Protein AF-A0A929JR75-F1 (afdb_monomer_lite)

Secondary structure (DSSP, 8-state):
--PBPTTT--B-EEEEEEEE-GGGT-SSEEEEEEEEEE-TTS-EEEEE--HHHHHHHHHHHHHT-SSPPPHHHHHHHHHHTT--HHHHHHHTT--TTHHHHHHHTSSPPPHHHHHHHHHHHHHHHT--HHHHHHHHHHTTT-----TT-EEEEEEEEETTEEEEEEEEEP---TT-------------S----------------S-EEEESS---------------

pLDDT: mean 74.63, std 26.19, range [22.78, 98.19]

Structure (mmCIF, N/CA/C/O backbone):
data_AF-A0A929JR75-F1
#
_entry.id   AF-A0A929JR75-F1
#
loop_
_atom_site.group_PDB
_atom_site.id
_atom_site.type_symbol
_atom_site.label_atom_id
_atom_site.label_alt_id
_atom_site.label_comp_id
_atom_site.label_asym_id
_atom_site.label_entity_id
_atom_site.label_seq_id
_atom_site.pdbx_PDB_ins_code
_atom_site.Cartn_x
_atom_site.Cartn_y
_atom_site.Cartn_z
_atom_site.occupancy
_atom_site.B_iso_or_equiv
_atom_site.auth_seq_id
_atom_site.auth_comp_id
_atom_site.auth_asym_id
_atom_site.auth_atom_id
_atom_site.pdbx_PDB_model_num
ATOM 1 N N . MET A 1 1 ? -24.525 -4.030 19.711 1.00 56.53 1 MET A N 1
ATOM 2 C CA . MET A 1 1 ? -23.786 -5.311 19.751 1.00 56.53 1 MET A CA 1
ATOM 3 C C . MET A 1 1 ? -22.603 -5.167 20.700 1.00 56.53 1 MET A C 1
ATOM 5 O O . MET A 1 1 ? -21.863 -4.199 20.578 1.00 56.53 1 MET A O 1
ATOM 9 N N . MET A 1 2 ? -22.472 -6.062 21.679 1.00 70.81 2 MET A N 1
ATOM 10 C CA . MET A 1 2 ? -21.446 -6.000 22.726 1.00 70.81 2 MET A CA 1
ATOM 11 C C . MET A 1 2 ? -20.267 -6.881 22.305 1.00 70.81 2 MET A C 1
ATOM 13 O O . MET A 1 2 ? -20.409 -8.097 22.211 1.00 70.81 2 MET A O 1
ATOM 17 N N . ILE A 1 3 ? -19.127 -6.267 21.979 1.00 83.00 3 ILE A N 1
ATOM 18 C CA . ILE A 1 3 ? -17.940 -7.000 21.520 1.00 83.00 3 ILE A CA 1
ATOM 19 C C . ILE A 1 3 ? -17.210 -7.562 22.738 1.00 83.00 3 ILE A C 1
ATOM 21 O O . ILE A 1 3 ? -16.891 -6.823 23.673 1.00 83.00 3 ILE A O 1
ATOM 25 N N . LYS A 1 4 ? -16.955 -8.872 22.722 1.00 87.81 4 LYS A N 1
ATOM 26 C CA . LYS A 1 4 ? -16.181 -9.574 23.750 1.00 87.81 4 LYS A CA 1
ATOM 27 C C . LYS A 1 4 ? -14.723 -9.700 23.319 1.00 87.81 4 LYS A C 1
ATOM 29 O O . LYS A 1 4 ? -14.424 -9.905 22.146 1.00 87.81 4 LYS A O 1
ATOM 34 N N . CYS A 1 5 ? -13.815 -9.593 24.279 1.00 86.00 5 CYS A N 1
ATOM 35 C CA . CYS A 1 5 ? -12.392 -9.781 24.060 1.00 86.00 5 CYS A CA 1
ATOM 36 C C . CYS A 1 5 ? -12.079 -11.259 23.795 1.00 86.00 5 CYS A C 1
ATOM 38 O O . CYS A 1 5 ? -12.477 -12.118 24.580 1.00 86.00 5 CYS A O 1
ATOM 40 N N . SER A 1 6 ? -11.312 -11.551 22.739 1.00 85.50 6 SER A N 1
ATOM 41 C CA . SER A 1 6 ? -10.902 -12.926 22.418 1.00 85.50 6 SER A CA 1
ATOM 42 C C . SER A 1 6 ? -9.866 -13.527 23.379 1.00 85.50 6 SER A C 1
ATOM 44 O O . SER A 1 6 ? -9.629 -14.727 23.309 1.00 85.50 6 SER A O 1
ATOM 46 N N . GLU A 1 7 ? -9.256 -12.719 24.254 1.00 87.38 7 GLU A N 1
ATOM 47 C CA . GLU A 1 7 ? -8.266 -13.184 25.240 1.00 87.38 7 GLU A CA 1
ATOM 48 C C . GLU A 1 7 ? -8.898 -13.502 26.600 1.00 87.38 7 GLU A C 1
ATOM 50 O O . GLU A 1 7 ? -8.621 -14.540 27.185 1.00 87.38 7 GLU A O 1
ATOM 55 N N . CYS A 1 8 ? -9.767 -12.627 27.119 1.00 88.56 8 CYS A N 1
ATOM 56 C CA . CYS A 1 8 ? -10.326 -12.781 28.471 1.00 88.56 8 CYS A CA 1
ATOM 57 C C . CYS A 1 8 ? -11.856 -12.896 28.526 1.00 88.56 8 CYS A C 1
ATOM 59 O O . CYS A 1 8 ? -12.423 -12.944 29.615 1.00 88.56 8 CYS A O 1
ATOM 61 N N . GLY A 1 9 ? -12.552 -12.857 27.386 1.00 86.31 9 GLY A N 1
ATOM 62 C CA . GLY A 1 9 ? -14.015 -12.967 27.304 1.00 86.31 9 GLY A CA 1
ATOM 63 C C . GLY A 1 9 ? -14.806 -11.751 27.812 1.00 86.31 9 GLY A C 1
ATOM 64 O O . GLY A 1 9 ? -16.020 -11.689 27.609 1.00 86.31 9 GLY A O 1
ATOM 65 N N . LYS A 1 10 ? -14.144 -10.767 28.437 1.00 89.31 10 LYS A N 1
ATOM 66 C CA . LYS A 1 10 ? -14.775 -9.543 28.958 1.00 89.31 10 LYS A CA 1
ATOM 67 C C . LYS A 1 10 ? -15.190 -8.598 27.835 1.00 89.31 10 LYS A C 1
ATOM 69 O O . LYS A 1 10 ? -14.599 -8.580 26.757 1.00 89.31 10 LYS A O 1
ATOM 74 N N . SER A 1 11 ? -16.186 -7.770 28.116 1.00 88.44 11 SER A N 1
ATOM 75 C CA . SER A 1 11 ? -16.675 -6.751 27.189 1.00 88.44 11 SER A CA 1
ATOM 76 C C . SER A 1 11 ? -15.636 -5.672 26.925 1.00 88.44 11 SER A C 1
ATOM 78 O O . SER A 1 11 ? -14.843 -5.317 27.799 1.00 88.44 11 SER A O 1
ATOM 80 N N . MET A 1 12 ? -15.658 -5.142 25.710 1.00 90.69 12 MET A N 1
ATOM 81 C CA . MET A 1 12 ? -14.730 -4.112 25.267 1.00 90.69 12 MET A CA 1
ATOM 82 C C . MET A 1 12 ? -15.394 -2.743 25.212 1.00 90.69 12 MET A C 1
ATOM 84 O O . MET A 1 12 ? -16.555 -2.618 24.821 1.00 90.69 12 MET A O 1
ATOM 88 N N . GLN A 1 13 ? -14.631 -1.710 25.556 1.00 90.50 13 GLN A N 1
ATOM 89 C CA . GLN A 1 13 ? -15.059 -0.324 25.427 1.00 90.50 13 GLN A CA 1
ATOM 90 C C . GLN A 1 13 ? -14.757 0.177 24.016 1.00 90.50 13 GLN A C 1
ATOM 92 O O . GLN A 1 13 ? -13.633 0.031 23.531 1.00 90.50 13 GLN A O 1
ATOM 97 N N . ARG A 1 14 ? -15.761 0.764 23.358 1.00 91.44 14 ARG A N 1
ATOM 98 C CA . ARG A 1 14 ? -15.602 1.398 22.046 1.00 91.44 14 ARG A CA 1
ATOM 99 C C . ARG A 1 14 ? -15.106 2.833 22.216 1.00 91.44 14 ARG A C 1
ATOM 101 O O . ARG A 1 14 ? -15.694 3.602 22.970 1.00 91.44 14 ARG A O 1
ATOM 108 N N . LYS A 1 15 ? -14.096 3.214 21.440 1.00 91.94 15 LYS A N 1
ATOM 109 C CA . LYS A 1 15 ? -13.583 4.580 21.307 1.00 91.94 15 LYS A CA 1
ATOM 110 C C . LYS A 1 15 ? -13.283 4.869 19.840 1.00 91.94 15 LYS A C 1
ATOM 112 O O . LYS A 1 15 ? -12.738 4.018 19.153 1.00 91.94 15 LYS A O 1
ATOM 117 N N . VAL A 1 16 ? -13.589 6.069 19.360 1.00 91.19 16 VAL A N 1
ATOM 118 C CA . VAL A 1 16 ? -13.146 6.507 18.027 1.00 91.19 16 VAL A CA 1
ATOM 119 C C . VAL A 1 16 ? -11.728 7.066 18.138 1.00 91.19 16 VAL A C 1
ATOM 121 O O . VAL A 1 16 ? -11.435 7.838 19.054 1.00 91.19 16 VAL A O 1
ATOM 124 N N . GLY A 1 17 ? -10.827 6.664 17.242 1.00 89.75 17 GLY A N 1
ATOM 125 C CA . GLY A 1 17 ? -9.431 7.081 17.327 1.00 89.75 17 GLY A CA 1
ATOM 126 C C . GLY A 1 17 ? -8.609 6.841 16.068 1.00 89.75 17 GLY A C 1
ATOM 127 O O . GLY A 1 17 ? -9.137 6.730 14.959 1.00 89.75 17 GLY A O 1
ATOM 128 N N . LYS A 1 18 ? -7.287 6.804 16.262 1.00 90.06 18 LYS A N 1
ATOM 129 C CA . LYS A 1 18 ? -6.296 6.578 15.208 1.00 90.06 18 LYS A CA 1
ATOM 130 C C . LYS A 1 18 ? -5.707 5.177 15.323 1.00 90.06 18 LYS A C 1
ATOM 132 O O . LYS A 1 18 ? -5.467 4.705 16.432 1.00 90.06 18 LYS A O 1
ATOM 137 N N . TYR A 1 19 ? -5.442 4.540 14.188 1.00 89.38 19 TYR A N 1
ATOM 138 C CA . TYR A 1 19 ? -4.883 3.190 14.119 1.00 89.38 19 TYR A CA 1
ATOM 139 C C . TYR A 1 19 ? -3.741 3.113 13.109 1.00 89.38 19 TYR A C 1
ATOM 141 O O . TYR A 1 19 ? -3.859 3.628 12.000 1.00 89.38 19 TYR A O 1
ATOM 149 N N . LYS A 1 20 ? -2.639 2.447 13.456 1.00 91.00 20 LYS A N 1
ATOM 150 C CA . LYS A 1 20 ? -1.556 2.169 12.506 1.00 91.00 20 LYS A CA 1
ATOM 151 C C . LYS A 1 20 ? -1.876 0.879 11.753 1.00 91.00 20 LYS A C 1
ATOM 153 O O . LYS A 1 20 ? -1.865 -0.189 12.353 1.00 91.00 20 LYS A O 1
ATOM 158 N N . TYR A 1 21 ? -2.140 0.977 10.451 1.00 91.38 21 TYR A N 1
ATOM 159 C CA . TYR A 1 21 ? -2.665 -0.132 9.648 1.00 91.38 21 TYR A CA 1
ATOM 160 C C . TYR A 1 21 ? -1.562 -1.077 9.156 1.00 91.38 21 TYR A C 1
ATOM 162 O O . TYR A 1 21 ? -1.175 -1.068 7.983 1.00 91.38 21 TYR A O 1
ATOM 170 N N . LEU A 1 22 ? -1.027 -1.879 10.076 1.00 88.69 22 LEU A N 1
ATOM 171 C CA . LEU A 1 22 ? 0.084 -2.799 9.819 1.00 88.69 22 LEU A CA 1
ATOM 172 C C . LEU A 1 22 ? -0.314 -3.995 8.945 1.00 88.69 22 LEU A C 1
ATOM 174 O O . LEU A 1 22 ? 0.539 -4.563 8.266 1.00 88.69 22 LEU A O 1
ATOM 178 N N . GLU A 1 23 ? -1.597 -4.344 8.908 1.00 89.31 23 GLU A N 1
ATOM 179 C CA . GLU A 1 23 ? -2.154 -5.453 8.129 1.00 89.31 23 GLU A CA 1
ATOM 180 C C . GLU A 1 23 ? -2.045 -5.212 6.618 1.00 89.31 23 GLU A C 1
ATOM 182 O O . GLU A 1 23 ? -2.043 -6.161 5.836 1.00 89.31 23 GLU A O 1
ATOM 187 N N . SER A 1 24 ? -1.862 -3.956 6.194 1.00 89.19 24 SER A N 1
ATOM 188 C CA . SER A 1 24 ? -1.474 -3.631 4.816 1.00 89.19 24 SER A CA 1
ATOM 189 C C . SER A 1 24 ? -0.062 -4.121 4.454 1.00 89.19 24 SER A C 1
ATOM 191 O O . SER A 1 24 ? 0.286 -4.213 3.280 1.00 89.19 24 SER A O 1
ATOM 193 N N . GLY A 1 25 ? 0.792 -4.407 5.441 1.00 89.50 25 GLY A N 1
ATOM 194 C CA . GLY A 1 25 ? 2.227 -4.640 5.255 1.00 89.50 25 GLY A CA 1
ATOM 195 C C . GLY A 1 25 ? 3.050 -3.354 5.085 1.00 89.50 25 GLY A C 1
ATOM 196 O O . GLY A 1 25 ? 4.269 -3.422 4.889 1.00 89.50 25 GLY A O 1
ATOM 197 N N . LEU A 1 26 ? 2.411 -2.183 5.173 1.00 92.12 26 LEU A N 1
ATOM 198 C CA . LEU A 1 26 ? 3.043 -0.869 5.124 1.00 92.12 26 LEU A CA 1
ATOM 199 C C . LEU A 1 26 ? 3.209 -0.299 6.538 1.00 92.12 26 LEU A C 1
ATOM 201 O O . LEU A 1 26 ? 2.339 -0.421 7.394 1.00 92.12 26 LEU A O 1
ATOM 205 N N . ASN A 1 27 ? 4.334 0.375 6.782 1.00 88.94 27 ASN A N 1
ATOM 206 C CA . ASN A 1 27 ? 4.622 0.987 8.087 1.00 88.94 27 ASN A CA 1
ATOM 207 C C . ASN A 1 27 ? 4.150 2.443 8.190 1.00 88.94 27 ASN A C 1
ATOM 209 O O . ASN A 1 27 ? 4.235 3.031 9.268 1.00 88.94 27 ASN A O 1
ATOM 213 N N . ASN A 1 28 ? 3.722 3.022 7.072 1.00 88.81 28 ASN A N 1
ATOM 214 C CA . ASN A 1 28 ? 3.430 4.438 6.907 1.00 88.81 28 ASN A CA 1
ATOM 215 C C . ASN A 1 28 ? 1.945 4.708 6.625 1.00 88.81 28 ASN A C 1
ATOM 217 O O . ASN A 1 28 ? 1.628 5.792 6.151 1.00 88.81 28 ASN A O 1
ATOM 221 N N . VAL A 1 29 ? 1.046 3.754 6.899 1.00 92.00 29 VAL A N 1
ATOM 222 C CA . VAL A 1 29 ? -0.406 3.932 6.741 1.00 92.00 29 VAL A CA 1
ATOM 223 C C . VAL A 1 29 ? -1.069 4.100 8.106 1.00 92.00 29 VAL A C 1
ATOM 225 O O . VAL A 1 29 ? -0.942 3.241 8.981 1.00 92.00 29 VAL A O 1
ATOM 228 N N . PHE A 1 30 ? -1.806 5.194 8.268 1.00 92.62 30 PHE A N 1
ATOM 229 C CA . PHE A 1 30 ? -2.525 5.533 9.492 1.00 92.62 30 PHE A CA 1
ATOM 230 C C . PHE A 1 30 ? -3.995 5.788 9.182 1.00 92.62 30 PHE A C 1
ATOM 232 O O . PHE A 1 30 ? -4.318 6.622 8.335 1.00 92.62 30 PHE A O 1
ATOM 239 N N . LEU A 1 31 ? -4.877 5.075 9.877 1.00 92.06 31 LEU A N 1
ATOM 240 C CA . LEU A 1 31 ? -6.315 5.278 9.802 1.00 92.06 31 LEU A CA 1
ATOM 241 C C . LEU A 1 31 ? -6.742 6.289 10.861 1.00 92.06 31 LEU A C 1
ATOM 243 O O . LEU A 1 31 ? -6.288 6.220 12.004 1.00 92.06 31 LEU A O 1
ATOM 247 N N . GLU A 1 32 ? -7.639 7.192 10.495 1.00 92.44 32 GLU A N 1
ATOM 248 C CA . GLU A 1 32 ? -8.276 8.142 11.407 1.00 92.44 32 GLU A CA 1
ATOM 249 C C . GLU A 1 32 ? -9.790 7.931 11.422 1.00 92.44 32 GLU A C 1
ATOM 251 O O . GLU A 1 32 ? -10.370 7.442 10.451 1.00 92.44 32 GLU A O 1
ATOM 256 N N . ASN A 1 33 ? -10.424 8.323 12.530 1.00 90.94 33 ASN A N 1
ATOM 257 C CA . ASN A 1 33 ? -11.861 8.178 12.770 1.00 90.94 33 ASN A CA 1
ATOM 258 C C . ASN A 1 33 ? -12.345 6.721 12.707 1.00 90.94 33 ASN A C 1
ATOM 260 O O . ASN A 1 33 ? -13.475 6.448 12.312 1.00 90.94 33 ASN A O 1
ATOM 264 N N . VAL A 1 34 ? -11.497 5.769 13.101 1.00 90.25 34 VAL A N 1
ATOM 265 C CA . VAL A 1 34 ? -11.856 4.345 13.145 1.00 90.25 34 VAL A CA 1
ATOM 266 C C . VAL A 1 34 ? -12.318 3.930 14.534 1.00 90.25 34 VAL A C 1
ATOM 268 O O . VAL A 1 34 ? -11.900 4.502 15.543 1.00 90.25 34 VAL A O 1
ATOM 271 N N . ASP A 1 35 ? -13.177 2.915 14.574 1.00 90.12 35 ASP A N 1
ATOM 272 C CA . ASP A 1 35 ? -13.670 2.352 15.824 1.00 90.12 35 ASP A CA 1
ATOM 273 C C . ASP A 1 35 ? -12.602 1.451 16.432 1.00 90.12 35 ASP A C 1
ATOM 275 O O . ASP A 1 35 ? -12.221 0.432 15.857 1.00 90.12 35 ASP A O 1
ATOM 279 N N . LEU A 1 36 ? -12.123 1.839 17.605 1.00 90.44 36 LEU A N 1
ATOM 280 C CA . LEU A 1 36 ? -11.205 1.078 18.428 1.00 90.44 36 LEU A CA 1
ATOM 281 C C . LEU A 1 36 ? -11.982 0.428 19.565 1.00 90.44 36 LEU A C 1
ATOM 283 O O . LEU A 1 36 ? -12.800 1.067 20.224 1.00 90.44 36 LEU A O 1
ATOM 287 N N . TYR A 1 37 ? -11.685 -0.831 19.830 1.00 89.94 37 TYR A N 1
ATOM 288 C CA . TYR A 1 37 ?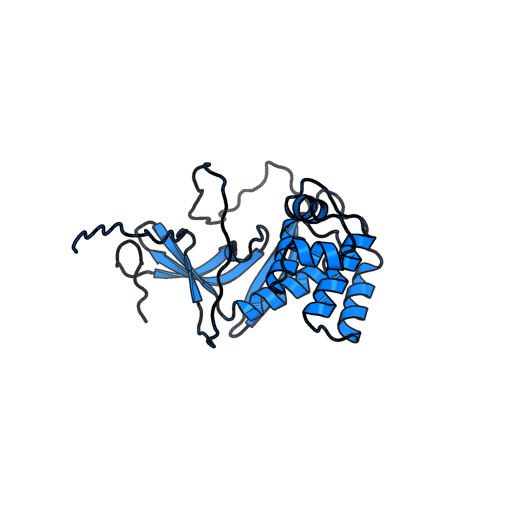 -12.232 -1.575 20.952 1.00 89.94 37 TYR A CA 1
ATOM 289 C C . TYR A 1 37 ? -11.088 -1.902 21.891 1.00 89.94 37 TYR A C 1
ATOM 291 O O . TYR A 1 37 ? -10.128 -2.544 21.476 1.00 89.94 37 TYR A O 1
ATOM 299 N N . GLN A 1 38 ? -11.169 -1.447 23.136 1.00 89.25 38 GLN A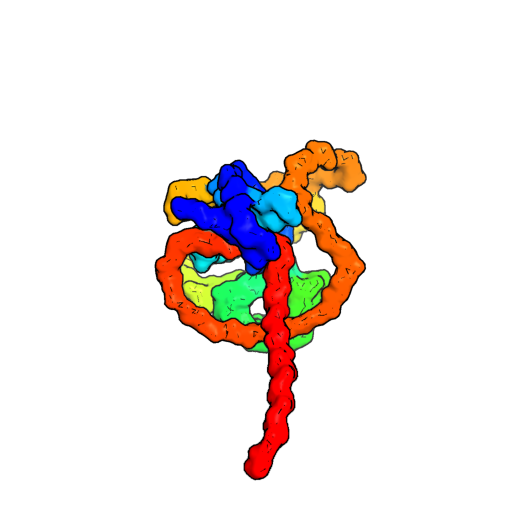 N 1
ATOM 300 C CA . GLN A 1 38 ? -10.137 -1.661 24.147 1.00 89.25 38 GLN A CA 1
ATOM 301 C C . GLN A 1 38 ? -10.695 -2.494 25.295 1.00 89.25 38 GLN A C 1
ATOM 303 O O . GLN A 1 38 ? -11.807 -2.264 25.775 1.00 89.25 38 GLN A O 1
ATOM 308 N N . CYS A 1 39 ? -9.931 -3.499 25.712 1.00 87.31 39 CYS A N 1
ATOM 309 C CA . CYS A 1 39 ? -10.240 -4.303 26.880 1.00 87.31 39 CYS A CA 1
ATOM 310 C C . CYS A 1 39 ? -9.299 -3.932 28.026 1.00 87.31 39 CYS A C 1
ATOM 312 O O . CYS A 1 39 ? -8.129 -3.627 27.805 1.00 87.31 39 CYS A O 1
ATOM 314 N N . ALA A 1 40 ? -9.788 -4.049 29.260 1.00 87.94 40 ALA A N 1
ATOM 315 C CA . ALA A 1 40 ? -8.986 -3.850 30.464 1.00 87.94 40 ALA A CA 1
ATOM 316 C C . ALA A 1 40 ? -7.779 -4.807 30.565 1.00 87.94 40 ALA A C 1
ATOM 318 O O . ALA A 1 40 ? -6.836 -4.513 31.285 1.00 87.94 40 ALA A O 1
ATOM 319 N N . CYS A 1 41 ? -7.777 -5.933 29.838 1.00 84.81 41 CYS A N 1
ATOM 320 C CA . CYS A 1 41 ? -6.631 -6.847 29.775 1.00 84.81 41 CYS A CA 1
ATOM 321 C C . CYS A 1 41 ? -5.497 -6.376 28.842 1.00 84.81 41 CYS A C 1
ATOM 323 O O . CYS A 1 41 ? -4.530 -7.106 28.660 1.00 84.81 41 CYS A O 1
ATOM 325 N N . GLY A 1 42 ? -5.623 -5.205 28.207 1.00 82.62 42 GLY A N 1
ATOM 326 C CA . GLY A 1 42 ? -4.617 -4.639 27.299 1.00 82.62 42 GLY A CA 1
ATOM 327 C C . GLY A 1 42 ? -4.834 -4.959 25.817 1.00 82.62 42 GLY A C 1
ATOM 328 O O . GLY A 1 42 ? -4.235 -4.316 24.956 1.00 82.62 42 GLY A O 1
ATOM 329 N N . THR A 1 43 ? -5.731 -5.892 25.486 1.00 82.50 43 THR A N 1
ATOM 330 C CA . THR A 1 43 ? -6.043 -6.217 24.090 1.00 82.50 43 THR A CA 1
ATOM 331 C C . THR A 1 43 ? -6.849 -5.102 23.433 1.00 82.50 43 THR A C 1
ATOM 333 O O . THR A 1 43 ? -7.847 -4.627 23.988 1.00 82.50 43 THR A O 1
ATOM 336 N N . SER A 1 44 ? -6.455 -4.730 22.215 1.00 83.81 44 SER A N 1
ATOM 337 C CA . SER A 1 44 ? -7.178 -3.762 21.395 1.00 83.81 44 SER A CA 1
ATOM 338 C C . SER A 1 44 ? -7.474 -4.297 19.995 1.00 83.81 44 SER A C 1
ATOM 340 O O . SER A 1 44 ? -6.688 -5.059 19.427 1.00 83.81 44 SER A O 1
ATOM 342 N N . TYR A 1 45 ? -8.610 -3.883 19.439 1.00 84.88 45 TYR A N 1
ATOM 343 C CA . TYR A 1 45 ? -8.976 -4.159 18.054 1.00 84.88 45 TYR A CA 1
ATOM 344 C C . TYR A 1 45 ? -9.361 -2.875 17.332 1.00 84.88 45 TYR A C 1
ATOM 346 O O . TYR A 1 45 ? -9.961 -1.984 17.934 1.00 84.88 45 TYR A O 1
ATOM 354 N N . ALA A 1 46 ? -9.067 -2.806 16.039 1.00 88.69 46 ALA A N 1
ATOM 355 C CA . ALA A 1 46 ? -9.586 -1.778 15.149 1.00 88.69 46 ALA A CA 1
ATOM 356 C C . ALA A 1 46 ? -10.641 -2.396 14.228 1.00 88.69 46 ALA A C 1
ATOM 358 O O . ALA A 1 46 ? -10.384 -3.411 13.584 1.00 88.69 46 ALA A O 1
ATOM 359 N N . SER A 1 47 ? -11.824 -1.789 14.153 1.00 88.56 47 SER A N 1
ATOM 360 C CA . SER A 1 47 ? -12.810 -2.142 13.133 1.00 88.56 47 SER A CA 1
ATOM 361 C C . SER A 1 47 ? -12.534 -1.343 11.867 1.00 88.56 47 SER A C 1
ATOM 363 O O . SER A 1 47 ? -12.592 -0.108 11.849 1.00 88.56 47 SER A O 1
ATOM 365 N N . ILE A 1 48 ? -12.190 -2.076 10.813 1.00 90.31 48 ILE A N 1
ATOM 366 C CA . ILE A 1 48 ? -11.833 -1.551 9.502 1.00 90.31 48 ILE A CA 1
ATOM 367 C C . ILE A 1 48 ? -12.847 -2.115 8.518 1.00 90.31 48 ILE A C 1
ATOM 369 O O . ILE A 1 48 ? -12.951 -3.326 8.321 1.00 90.31 48 ILE A O 1
ATOM 373 N N . PHE A 1 49 ? -13.622 -1.237 7.899 1.00 89.38 49 PHE A N 1
ATOM 374 C CA . PHE A 1 49 ? -14.636 -1.642 6.934 1.00 89.38 49 PHE A CA 1
ATOM 375 C C . PHE A 1 49 ? -14.082 -1.577 5.518 1.00 89.38 49 PHE A C 1
ATOM 377 O O . PHE A 1 49 ? -13.110 -0.878 5.243 1.00 89.38 49 PHE A O 1
ATOM 384 N N . ARG A 1 50 ? -14.687 -2.354 4.613 1.00 90.19 50 ARG A N 1
ATOM 385 C CA . ARG A 1 50 ? -14.350 -2.360 3.181 1.00 90.19 50 ARG A CA 1
ATOM 386 C C . ARG A 1 50 ? -12.837 -2.430 2.925 1.00 90.19 50 ARG A C 1
ATOM 388 O O . ARG A 1 50 ? -12.301 -1.696 2.099 1.00 90.19 50 ARG A O 1
ATOM 395 N N . VAL A 1 51 ? -12.143 -3.349 3.597 1.00 92.12 51 VAL A N 1
ATOM 396 C CA . VAL A 1 51 ? -10.687 -3.546 3.456 1.00 92.12 51 VAL A CA 1
ATOM 397 C C . VAL A 1 51 ? -10.217 -3.617 1.991 1.00 92.12 51 VAL A C 1
ATOM 399 O O . VAL A 1 51 ? -9.229 -2.954 1.663 1.00 92.12 51 VAL A O 1
ATOM 402 N N . PRO A 1 52 ? -10.908 -4.322 1.066 1.00 92.31 52 PRO A N 1
ATOM 403 C CA . PRO A 1 52 ? -10.523 -4.311 -0.347 1.00 92.31 52 PRO A CA 1
ATOM 404 C C . PRO A 1 52 ? -10.538 -2.907 -0.967 1.00 92.31 52 PRO A C 1
ATOM 406 O O . PRO A 1 52 ? -9.629 -2.550 -1.714 1.00 92.31 52 PRO A O 1
ATOM 409 N N . ARG A 1 53 ? -11.539 -2.089 -0.617 1.00 93.06 53 ARG A N 1
ATOM 410 C CA . ARG A 1 53 ? -11.664 -0.697 -1.065 1.00 93.06 53 ARG A CA 1
ATOM 411 C C . ARG A 1 53 ? -10.577 0.184 -0.456 1.00 93.06 53 ARG A C 1
ATOM 413 O O . ARG A 1 53 ? -9.947 0.946 -1.183 1.00 93.06 53 ARG A O 1
ATOM 420 N N . LEU A 1 54 ? -10.311 0.049 0.842 1.00 94.06 54 LEU A N 1
ATOM 421 C CA . LEU A 1 54 ? -9.235 0.778 1.514 1.00 94.06 54 LEU A CA 1
ATOM 422 C C . LEU A 1 54 ? -7.878 0.498 0.848 1.00 94.06 54 LEU A C 1
ATOM 424 O O . LEU A 1 54 ? -7.151 1.429 0.506 1.00 94.06 54 LEU A O 1
ATOM 428 N N . ASN A 1 55 ? -7.566 -0.773 0.580 1.00 95.50 55 ASN A N 1
ATOM 429 C CA . ASN A 1 55 ? -6.334 -1.156 -0.110 1.00 95.50 55 ASN A CA 1
ATOM 430 C C . ASN A 1 55 ? -6.285 -0.647 -1.560 1.00 95.50 55 ASN A C 1
ATOM 432 O O . ASN A 1 55 ? -5.217 -0.253 -2.035 1.00 95.50 55 ASN A O 1
ATOM 436 N N . GLU A 1 56 ? -7.424 -0.578 -2.254 1.00 95.00 56 GLU A N 1
ATOM 437 C CA . GLU A 1 56 ? -7.518 0.054 -3.574 1.00 95.00 56 GLU A CA 1
ATOM 438 C C . GLU A 1 56 ? -7.163 1.548 -3.521 1.00 95.00 56 GLU A C 1
ATOM 440 O O . GLU A 1 56 ? -6.384 2.029 -4.350 1.00 95.00 56 GLU A O 1
ATOM 445 N N . LEU A 1 57 ? -7.697 2.276 -2.537 1.00 94.50 57 LEU A N 1
ATOM 446 C CA . LEU A 1 57 ? -7.421 3.698 -2.336 1.00 94.50 57 LEU A CA 1
ATOM 447 C C . LEU A 1 57 ? -5.950 3.937 -1.971 1.00 94.50 57 LEU A C 1
ATOM 449 O O . LEU A 1 57 ? -5.301 4.787 -2.580 1.00 94.50 57 LEU A O 1
ATOM 453 N N . ILE A 1 58 ? -5.390 3.127 -1.067 1.00 95.62 58 ILE A N 1
ATOM 454 C CA . ILE A 1 58 ? -3.961 3.155 -0.720 1.00 95.62 58 ILE A CA 1
ATOM 455 C C . ILE A 1 58 ? -3.105 2.921 -1.970 1.00 95.62 58 ILE A C 1
ATOM 457 O O . ILE A 1 58 ? -2.174 3.683 -2.228 1.00 95.62 58 ILE A O 1
ATOM 461 N N . ALA A 1 59 ? -3.435 1.922 -2.794 1.00 96.38 59 ALA A N 1
ATOM 462 C CA . ALA A 1 59 ? -2.694 1.648 -4.020 1.00 96.38 59 ALA A CA 1
ATOM 463 C C . ALA A 1 59 ? -2.748 2.822 -5.008 1.00 96.38 59 ALA A C 1
ATOM 465 O O . ALA A 1 59 ? -1.716 3.198 -5.564 1.00 96.38 59 ALA A O 1
ATOM 466 N N . LYS A 1 60 ? -3.918 3.449 -5.196 1.00 93.50 60 LYS A N 1
ATOM 467 C CA . LYS A 1 60 ? -4.063 4.649 -6.041 1.00 93.50 60 LYS A CA 1
ATOM 468 C C . LYS A 1 60 ? -3.218 5.815 -5.529 1.00 93.50 60 LYS A C 1
ATOM 470 O O . LYS A 1 60 ? -2.621 6.530 -6.337 1.00 93.50 60 LYS A O 1
ATOM 475 N N . THR A 1 61 ? -3.126 5.986 -4.214 1.00 92.56 61 THR A N 1
ATOM 476 C CA . THR A 1 61 ? -2.272 6.998 -3.581 1.00 92.56 61 THR A CA 1
ATOM 477 C C . THR A 1 61 ? -0.786 6.684 -3.794 1.00 92.56 61 THR A C 1
ATOM 479 O O . THR A 1 61 ? -0.037 7.560 -4.232 1.00 92.56 61 THR A O 1
ATOM 482 N N . ILE A 1 62 ? -0.372 5.421 -3.631 1.00 94.38 62 ILE A N 1
ATOM 483 C CA . ILE A 1 62 ? 0.990 4.936 -3.928 1.00 94.38 62 ILE A CA 1
ATOM 484 C C . ILE A 1 62 ? 1.382 5.194 -5.381 1.00 94.38 62 ILE A C 1
ATOM 486 O O . ILE A 1 62 ? 2.456 5.741 -5.640 1.00 94.38 62 ILE A O 1
ATOM 490 N N . LEU A 1 63 ? 0.501 4.883 -6.334 1.00 93.06 63 LEU A N 1
ATOM 491 C CA . LEU A 1 63 ? 0.757 5.092 -7.760 1.00 93.06 63 LEU A CA 1
ATOM 492 C C . LEU A 1 63 ? 1.023 6.557 -8.129 1.00 93.06 63 LEU A C 1
ATOM 494 O O . LEU A 1 63 ? 1.746 6.799 -9.093 1.00 93.06 63 LEU A O 1
ATOM 498 N N . LYS A 1 64 ? 0.502 7.517 -7.360 1.00 89.06 64 LYS A N 1
ATOM 499 C CA . LYS A 1 64 ? 0.692 8.961 -7.580 1.00 89.06 64 LYS A CA 1
ATOM 500 C C . LYS A 1 64 ? 1.869 9.557 -6.798 1.00 89.06 64 LYS A C 1
ATOM 502 O O . LYS A 1 64 ? 2.138 10.748 -6.934 1.00 89.06 64 LYS A O 1
ATOM 507 N N . LYS A 1 65 ? 2.563 8.759 -5.977 1.00 87.94 65 LYS A N 1
ATOM 508 C CA . LYS A 1 65 ? 3.726 9.199 -5.193 1.00 87.94 65 LYS A CA 1
ATOM 509 C C . LYS A 1 65 ? 4.807 9.779 -6.104 1.00 87.94 65 LYS A C 1
ATOM 511 O O . LYS A 1 65 ? 5.349 9.050 -6.934 1.00 87.94 65 LYS A O 1
ATOM 516 N N . ARG A 1 66 ? 5.169 11.048 -5.892 1.00 84.88 66 ARG A N 1
ATOM 517 C CA . ARG A 1 66 ? 6.218 11.759 -6.646 1.00 84.88 66 ARG A CA 1
ATOM 518 C C . ARG A 1 66 ? 7.639 11.427 -6.162 1.00 84.88 66 ARG A C 1
ATOM 520 O O . ARG A 1 66 ? 8.484 12.296 -6.020 1.00 84.88 66 ARG A O 1
ATOM 527 N N . ALA A 1 67 ? 7.882 10.157 -5.874 1.00 85.25 67 ALA A N 1
ATOM 528 C CA . ALA A 1 67 ? 9.153 9.619 -5.412 1.00 85.25 67 ALA A CA 1
ATOM 529 C C . ALA A 1 67 ? 9.236 8.145 -5.817 1.00 85.25 67 ALA A C 1
ATOM 531 O O . ALA A 1 67 ? 8.200 7.511 -6.050 1.00 85.25 67 ALA A O 1
ATOM 532 N N . LEU A 1 68 ? 10.447 7.583 -5.851 1.00 88.88 68 LEU A N 1
ATOM 533 C CA . LEU A 1 68 ? 10.612 6.141 -6.051 1.00 88.88 68 LEU A CA 1
ATOM 534 C C . LEU A 1 68 ? 9.868 5.360 -4.960 1.00 88.88 68 LEU A C 1
ATOM 536 O O . LEU A 1 68 ? 9.879 5.740 -3.784 1.00 88.88 68 LEU A O 1
ATOM 540 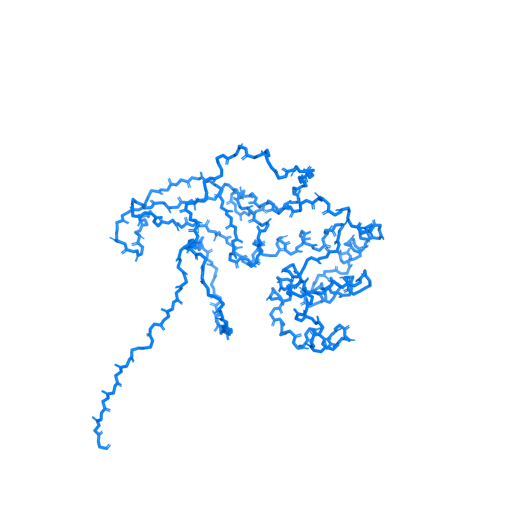N N . LEU A 1 69 ? 9.246 4.255 -5.360 1.00 92.12 69 LEU A N 1
ATOM 541 C CA . LEU A 1 69 ? 8.599 3.324 -4.451 1.00 92.12 69 LEU A CA 1
ATOM 542 C C . LEU A 1 69 ? 9.637 2.707 -3.510 1.00 92.12 69 LEU A C 1
ATOM 544 O O . LEU A 1 69 ? 10.739 2.334 -3.905 1.00 92.12 69 LEU A O 1
ATOM 548 N N . SER A 1 70 ? 9.274 2.577 -2.246 1.00 92.38 70 SER A N 1
ATOM 549 C CA . SER A 1 70 ? 10.001 1.747 -1.295 1.00 92.38 70 SER A CA 1
ATOM 550 C C . SER A 1 70 ? 9.749 0.267 -1.582 1.00 92.38 70 SER A C 1
ATOM 552 O O . SER A 1 70 ? 8.730 -0.106 -2.170 1.00 92.38 70 SER A O 1
ATOM 554 N N . GLY A 1 71 ? 10.626 -0.603 -1.082 1.00 94.19 71 GLY A N 1
ATOM 555 C CA . GLY A 1 71 ? 10.442 -2.048 -1.202 1.00 94.19 71 GLY A CA 1
ATOM 556 C C . GLY A 1 71 ? 9.097 -2.550 -0.666 1.00 94.19 71 GLY A C 1
ATOM 557 O O . GLY A 1 71 ? 8.442 -3.383 -1.296 1.00 94.19 71 GLY A O 1
ATOM 558 N N . LYS A 1 72 ? 8.628 -1.984 0.454 1.00 95.06 72 LYS A N 1
ATOM 559 C CA . LYS A 1 72 ? 7.318 -2.320 1.034 1.00 95.06 72 LYS A CA 1
ATOM 560 C C . LYS A 1 72 ? 6.159 -1.899 0.135 1.00 95.06 72 LYS A C 1
ATOM 562 O O . LYS A 1 72 ? 5.210 -2.661 -0.006 1.00 95.06 72 LYS A O 1
ATOM 567 N N . GLU A 1 73 ? 6.251 -0.739 -0.514 1.00 96.44 73 GLU A N 1
ATOM 568 C CA . GLU A 1 73 ? 5.241 -0.278 -1.476 1.00 96.44 73 GLU A CA 1
ATOM 569 C C . GLU A 1 73 ? 5.217 -1.161 -2.732 1.00 96.44 73 GLU A C 1
ATOM 571 O O . GLU A 1 73 ? 4.138 -1.536 -3.186 1.00 96.44 73 GLU A O 1
ATOM 576 N N . ILE A 1 74 ? 6.381 -1.577 -3.248 1.00 97.75 74 ILE A N 1
ATOM 577 C CA . ILE A 1 74 ? 6.467 -2.533 -4.369 1.00 97.75 74 ILE A CA 1
ATOM 578 C C . ILE A 1 74 ? 5.794 -3.858 -3.987 1.00 97.75 74 ILE A C 1
ATOM 580 O O . ILE A 1 74 ? 4.943 -4.366 -4.723 1.00 97.75 74 ILE A O 1
ATOM 584 N N . ARG A 1 75 ? 6.129 -4.396 -2.807 1.00 97.75 75 ARG A N 1
ATOM 585 C CA . ARG A 1 75 ? 5.533 -5.633 -2.291 1.00 97.75 75 ARG A CA 1
ATOM 586 C C . ARG A 1 75 ? 4.023 -5.498 -2.108 1.00 97.75 75 ARG A C 1
ATOM 588 O O . ARG A 1 75 ? 3.299 -6.414 -2.497 1.00 97.75 75 ARG A O 1
ATOM 595 N N . PHE A 1 76 ? 3.561 -4.386 -1.537 1.00 97.88 76 PHE A N 1
ATOM 596 C CA . PHE A 1 76 ? 2.142 -4.086 -1.354 1.00 97.88 76 PHE A CA 1
ATOM 597 C C . PHE A 1 76 ? 1.400 -4.118 -2.692 1.00 97.88 76 PHE A C 1
ATOM 599 O O . PHE A 1 76 ? 0.451 -4.886 -2.839 1.00 97.88 76 PHE A O 1
ATOM 606 N N . LEU A 1 77 ? 1.881 -3.371 -3.695 1.00 98.12 77 LEU A N 1
ATOM 607 C CA . LEU A 1 77 ? 1.268 -3.331 -5.025 1.00 98.12 77 LEU A CA 1
ATOM 608 C C . LEU A 1 77 ? 1.197 -4.727 -5.650 1.00 98.12 77 LEU A C 1
ATOM 610 O O . LEU A 1 77 ? 0.131 -5.143 -6.100 1.00 98.12 77 LEU A O 1
ATOM 614 N N . ARG A 1 78 ? 2.300 -5.485 -5.631 1.00 98.06 78 ARG A N 1
ATOM 615 C CA . ARG A 1 78 ? 2.333 -6.840 -6.194 1.00 98.06 78 ARG A CA 1
ATOM 616 C C . ARG A 1 78 ? 1.371 -7.791 -5.479 1.00 98.06 78 ARG A C 1
ATOM 618 O O . ARG A 1 78 ? 0.678 -8.573 -6.129 1.00 98.06 78 ARG A O 1
ATOM 625 N N . LYS A 1 79 ? 1.334 -7.755 -4.145 1.00 97.19 79 LYS A N 1
ATOM 626 C CA . LYS A 1 79 ? 0.437 -8.606 -3.350 1.00 97.19 79 LYS A CA 1
ATOM 627 C C . LYS A 1 79 ? -1.025 -8.241 -3.548 1.00 97.19 79 LYS A C 1
ATOM 629 O O . LYS A 1 79 ? -1.853 -9.144 -3.582 1.00 97.19 79 LYS A O 1
ATOM 634 N N . HIS A 1 80 ? -1.318 -6.964 -3.762 1.00 97.06 80 HIS A N 1
ATOM 635 C CA . HIS A 1 80 ? -2.664 -6.481 -4.038 1.00 97.06 80 HIS A CA 1
ATOM 636 C C . HIS A 1 80 ? -3.219 -6.959 -5.395 1.00 97.06 80 HIS A C 1
ATOM 638 O O . HIS A 1 80 ? -4.429 -7.096 -5.538 1.00 97.06 80 HIS A O 1
ATOM 644 N N . VAL A 1 81 ? -2.361 -7.270 -6.374 1.00 96.94 81 VAL A N 1
ATOM 645 C CA . VAL A 1 81 ? -2.756 -7.946 -7.632 1.00 96.94 81 VAL A CA 1
ATOM 646 C C . VAL A 1 81 ? -2.536 -9.463 -7.594 1.00 96.94 81 VAL A C 1
ATOM 648 O O . VAL A 1 81 ? -2.610 -10.121 -8.624 1.00 96.94 81 VAL A O 1
ATOM 651 N N . HIS A 1 82 ? -2.256 -10.031 -6.416 1.00 96.56 82 HIS A N 1
ATOM 652 C CA . HIS A 1 82 ? -2.092 -11.471 -6.186 1.00 96.56 82 HIS A CA 1
ATOM 653 C C . HIS A 1 82 ? -1.007 -12.160 -7.040 1.00 96.56 82 HIS A C 1
ATOM 655 O O . HIS A 1 82 ? -1.058 -13.369 -7.253 1.00 96.56 82 HIS A O 1
ATOM 661 N N . VAL A 1 83 ? 0.029 -11.429 -7.470 1.00 97.25 83 VAL A N 1
ATOM 662 C CA . VAL A 1 83 ? 1.114 -11.988 -8.296 1.00 97.25 83 VAL A CA 1
ATOM 663 C C . VAL A 1 83 ? 2.289 -12.487 -7.442 1.00 97.25 83 VAL A C 1
ATOM 665 O O . VAL A 1 83 ? 2.691 -11.877 -6.439 1.00 97.25 83 VAL A O 1
ATOM 668 N N . SER A 1 84 ? 2.873 -13.627 -7.825 1.00 97.56 84 SER A N 1
ATOM 669 C CA . SER A 1 84 ? 4.063 -14.179 -7.169 1.00 97.56 84 SER A CA 1
ATOM 670 C C . SER A 1 84 ? 5.302 -13.303 -7.423 1.00 97.56 84 SER A C 1
ATOM 672 O O . SER A 1 84 ? 5.373 -12.570 -8.403 1.00 97.56 84 SER A O 1
ATOM 674 N N . SER A 1 85 ? 6.310 -13.357 -6.544 1.00 96.94 85 SER A N 1
ATOM 675 C CA . SER A 1 85 ? 7.552 -12.586 -6.762 1.00 96.94 85 SER A CA 1
ATOM 676 C C . SER A 1 85 ? 8.255 -13.012 -8.061 1.00 96.94 85 SER A C 1
ATOM 678 O O . SER A 1 85 ? 8.708 -12.181 -8.841 1.00 96.94 85 SER A O 1
ATOM 680 N N . ARG A 1 86 ? 8.257 -14.320 -8.350 1.00 97.50 86 ARG A N 1
ATOM 681 C CA . ARG A 1 86 ? 8.850 -14.888 -9.565 1.00 97.50 86 ARG A CA 1
ATOM 682 C C . ARG A 1 86 ? 8.158 -14.381 -10.830 1.00 97.50 86 ARG A C 1
ATOM 684 O O . ARG A 1 86 ? 8.842 -13.989 -11.768 1.00 97.50 86 ARG A O 1
ATOM 691 N N . ASP A 1 87 ? 6.829 -14.394 -10.859 1.00 98.00 87 ASP A N 1
ATOM 692 C CA . ASP A 1 87 ? 6.082 -14.016 -12.063 1.00 98.00 87 ASP A CA 1
ATOM 693 C C . ASP A 1 87 ? 6.115 -12.507 -12.287 1.00 98.00 87 ASP A C 1
ATOM 695 O O . ASP A 1 87 ? 6.273 -12.059 -13.418 1.00 98.00 87 ASP A O 1
ATOM 699 N N . PHE A 1 88 ? 6.088 -11.717 -11.210 1.00 98.12 88 PHE A N 1
ATOM 700 C CA . PHE A 1 88 ? 6.269 -10.274 -11.319 1.00 98.12 88 PHE A CA 1
ATOM 701 C C . PHE A 1 88 ? 7.672 -9.922 -11.833 1.00 98.12 88 PHE A C 1
ATOM 703 O O . PHE A 1 88 ? 7.797 -9.078 -12.710 1.00 98.12 88 PHE A O 1
ATOM 710 N N . ALA A 1 89 ? 8.727 -10.610 -11.376 1.00 98.06 89 ALA A N 1
ATOM 711 C CA . ALA A 1 89 ? 10.081 -10.421 -11.907 1.00 98.06 89 ALA A CA 1
ATOM 712 C C . ALA A 1 89 ? 10.171 -10.731 -13.415 1.00 98.06 89 ALA A C 1
ATOM 714 O O . ALA A 1 89 ? 10.778 -9.962 -14.158 1.00 98.06 89 ALA A O 1
ATOM 715 N N . LYS A 1 90 ? 9.499 -11.796 -13.884 1.00 97.88 90 LYS A N 1
ATOM 716 C CA . LYS A 1 90 ? 9.397 -12.109 -15.321 1.00 97.88 90 LYS A CA 1
ATOM 717 C C . LYS A 1 90 ? 8.711 -10.989 -16.107 1.00 97.88 90 LYS A C 1
ATOM 719 O O . LYS A 1 90 ? 9.227 -10.592 -17.144 1.00 97.88 90 LYS A O 1
ATOM 724 N N . MET A 1 91 ? 7.591 -10.459 -15.605 1.00 97.88 91 MET A N 1
ATOM 725 C CA . MET A 1 91 ? 6.869 -9.340 -16.235 1.00 97.88 91 MET A CA 1
ATOM 726 C C . MET A 1 91 ? 7.711 -8.058 -16.308 1.00 97.88 91 MET A C 1
ATOM 728 O O . MET A 1 91 ? 7.533 -7.253 -17.216 1.00 97.88 91 MET A O 1
ATOM 732 N N . LEU A 1 92 ? 8.624 -7.866 -15.353 1.00 97.62 92 LEU A N 1
ATOM 733 C CA . LEU A 1 92 ? 9.546 -6.732 -15.315 1.00 97.62 92 LEU A CA 1
ATOM 734 C C . LEU A 1 92 ? 10.848 -6.973 -16.098 1.00 97.62 92 LEU A C 1
ATOM 736 O O . LEU A 1 92 ? 11.680 -6.073 -16.136 1.00 97.62 92 LEU A O 1
ATOM 740 N N . HIS A 1 93 ? 11.035 -8.156 -16.696 1.00 97.31 93 HIS A N 1
ATOM 741 C CA . HIS A 1 93 ? 12.262 -8.564 -17.393 1.00 97.31 93 HIS A CA 1
ATOM 742 C C . HIS A 1 93 ? 13.538 -8.452 -16.537 1.00 97.31 93 HIS A C 1
ATOM 744 O O . HIS A 1 93 ? 14.595 -8.050 -17.019 1.00 97.31 93 HIS A O 1
ATOM 750 N N . ILE A 1 94 ? 13.447 -8.827 -15.259 1.00 97.62 94 ILE A N 1
ATOM 751 C CA . ILE A 1 94 ? 14.579 -8.835 -14.321 1.00 97.62 94 ILE A CA 1
ATOM 752 C C . ILE A 1 94 ? 14.844 -10.237 -13.775 1.00 97.62 94 ILE A C 1
ATOM 754 O O . ILE A 1 94 ? 13.966 -11.103 -13.776 1.00 97.62 94 ILE A O 1
ATOM 758 N N . ASP A 1 95 ? 16.049 -10.448 -13.243 1.00 97.25 95 ASP A N 1
ATOM 759 C CA . ASP A 1 95 ? 16.375 -11.694 -12.554 1.00 97.25 95 ASP A CA 1
ATOM 760 C C . ASP A 1 95 ? 15.462 -11.938 -11.334 1.00 97.25 95 ASP A C 1
ATOM 762 O O . ASP A 1 95 ? 15.065 -11.018 -10.608 1.00 97.25 95 ASP A O 1
ATOM 766 N N . LYS 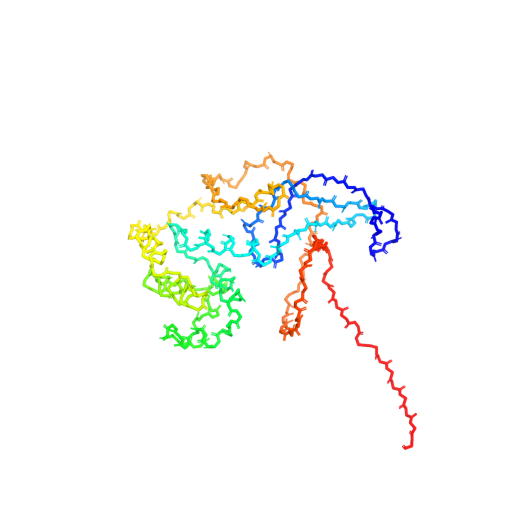A 1 96 ? 15.169 -13.217 -11.070 1.00 95.06 96 LYS A N 1
ATOM 767 C CA . LYS A 1 96 ? 14.301 -13.667 -9.968 1.00 95.06 96 LYS A CA 1
ATOM 768 C C . LYS A 1 96 ? 14.788 -13.226 -8.581 1.00 95.06 96 LYS A C 1
ATOM 770 O O . LYS A 1 96 ? 13.983 -13.184 -7.651 1.00 95.06 96 LYS A O 1
ATOM 775 N N . THR A 1 97 ? 16.079 -12.930 -8.421 1.00 96.94 97 THR A N 1
ATOM 776 C CA . THR A 1 97 ? 16.680 -12.469 -7.159 1.00 96.94 97 THR A CA 1
ATOM 777 C C . THR A 1 97 ? 16.618 -10.952 -6.987 1.00 96.94 97 THR A C 1
ATOM 779 O O . THR A 1 97 ? 16.687 -10.469 -5.857 1.00 96.94 97 THR A O 1
ATOM 782 N N . THR A 1 98 ? 16.418 -10.196 -8.070 1.00 97.44 98 THR A N 1
ATOM 783 C CA . THR A 1 98 ? 16.396 -8.727 -8.058 1.00 97.44 98 THR A CA 1
ATOM 784 C C . THR A 1 98 ? 15.157 -8.180 -7.354 1.00 97.44 98 THR A C 1
ATOM 786 O O . THR A 1 98 ? 15.273 -7.330 -6.472 1.00 97.44 98 THR A O 1
ATOM 789 N N . LEU A 1 99 ? 13.963 -8.700 -7.667 1.00 97.31 99 LEU A N 1
ATOM 790 C CA . LEU A 1 99 ? 12.726 -8.214 -7.046 1.00 97.31 99 LEU A CA 1
ATOM 791 C C . LEU A 1 99 ? 12.703 -8.406 -5.515 1.00 97.31 99 LEU A C 1
ATOM 793 O O . LEU A 1 99 ? 12.369 -7.449 -4.816 1.00 97.31 99 LEU A O 1
ATOM 797 N N . PRO A 1 100 ? 13.087 -9.570 -4.947 1.00 97.25 100 PRO A N 1
ATOM 798 C CA . PRO A 1 100 ? 13.234 -9.715 -3.499 1.00 97.25 100 PRO A CA 1
ATOM 799 C C . PRO A 1 100 ? 14.184 -8.694 -2.865 1.00 97.25 100 PRO A C 1
ATOM 801 O O . PRO A 1 100 ? 13.882 -8.198 -1.780 1.00 97.25 100 PRO A O 1
ATOM 804 N N . LYS A 1 101 ? 15.296 -8.349 -3.533 1.00 97.31 101 LYS A N 1
ATOM 805 C CA . LYS A 1 101 ? 16.245 -7.337 -3.042 1.00 97.31 101 LYS A CA 1
ATOM 806 C C . LYS A 1 101 ? 15.621 -5.944 -3.002 1.00 97.31 101 LYS A C 1
ATOM 808 O O . LYS A 1 101 ? 15.833 -5.231 -2.019 1.00 97.31 101 LYS A O 1
ATOM 813 N N . TRP A 1 102 ? 14.826 -5.593 -4.017 1.00 97.00 102 TRP A N 1
ATOM 814 C CA . TRP A 1 102 ? 14.052 -4.348 -4.050 1.00 97.00 102 TRP A CA 1
ATOM 815 C C . TRP A 1 102 ? 12.990 -4.314 -2.960 1.00 97.00 102 TRP A C 1
ATOM 817 O O . TRP A 1 102 ? 12.940 -3.370 -2.179 1.00 97.00 102 TRP A O 1
ATOM 827 N N . GLU A 1 103 ? 12.186 -5.370 -2.842 1.00 95.44 103 GLU A N 1
ATOM 828 C CA . GLU A 1 103 ? 11.144 -5.462 -1.816 1.00 95.44 103 GLU A CA 1
ATOM 829 C C . GLU A 1 103 ? 11.694 -5.462 -0.388 1.00 95.44 103 GLU A C 1
ATOM 831 O O . GLU A 1 103 ? 11.047 -4.948 0.524 1.00 95.44 103 GLU A O 1
ATOM 836 N N . GLY A 1 104 ? 12.872 -6.056 -0.195 1.00 93.06 104 GLY A N 1
ATOM 837 C CA . GLY A 1 104 ? 13.588 -6.071 1.076 1.00 93.06 104 GLY A CA 1
ATOM 838 C C . GLY A 1 104 ? 14.317 -4.765 1.393 1.00 93.06 104 GLY A C 1
ATOM 839 O O . GLY A 1 104 ? 14.738 -4.585 2.528 1.00 93.06 104 GLY A O 1
ATOM 840 N N . GLY A 1 105 ? 14.468 -3.857 0.423 1.00 91.12 105 GLY A N 1
ATOM 841 C CA . GLY A 1 105 ? 15.177 -2.584 0.590 1.00 91.12 105 GLY A CA 1
ATOM 842 C C . GLY A 1 105 ? 16.706 -2.676 0.518 1.00 91.12 105 GLY A C 1
ATOM 843 O O . GLY A 1 105 ? 17.368 -1.650 0.587 1.00 91.12 105 GLY A O 1
ATOM 844 N N . SER A 1 106 ? 17.271 -3.874 0.331 1.00 92.25 106 SER A N 1
ATOM 845 C CA . SER A 1 106 ? 18.723 -4.087 0.175 1.00 92.25 106 SER A CA 1
ATOM 846 C C . SER A 1 106 ? 19.302 -3.502 -1.119 1.00 92.25 106 SER A C 1
ATOM 848 O O . SER A 1 106 ? 20.497 -3.247 -1.209 1.00 92.25 106 SER A O 1
ATOM 850 N N . GLN A 1 107 ? 18.458 -3.293 -2.129 1.00 92.62 107 GLN A N 1
ATOM 851 C CA . GLN A 1 107 ? 18.819 -2.649 -3.386 1.00 92.62 107 GLN A CA 1
ATOM 852 C C . GLN A 1 107 ? 17.661 -1.758 -3.824 1.00 92.62 107 GLN A C 1
ATOM 854 O O . GLN A 1 107 ? 16.502 -2.127 -3.650 1.00 92.62 107 GLN A O 1
ATOM 859 N N . ARG A 1 108 ? 17.957 -0.606 -4.427 1.00 90.31 108 ARG A N 1
ATOM 860 C CA . ARG A 1 108 ? 16.937 0.298 -4.968 1.00 90.31 108 ARG A CA 1
ATOM 861 C C . ARG A 1 108 ? 16.781 0.098 -6.475 1.00 90.31 108 ARG A C 1
ATOM 863 O O . ARG A 1 108 ? 17.763 -0.101 -7.187 1.00 90.31 108 ARG A O 1
ATOM 870 N N . GLN A 1 109 ? 15.548 0.157 -6.960 1.00 92.69 109 GLN A N 1
ATOM 871 C CA . GLN A 1 109 ? 15.236 0.164 -8.384 1.00 92.69 109 GLN A CA 1
ATOM 872 C C . GLN A 1 109 ? 15.542 1.529 -9.016 1.00 92.69 109 GLN A C 1
ATOM 874 O O . GLN A 1 109 ? 15.427 2.574 -8.376 1.00 92.69 109 GLN A O 1
ATOM 879 N N . SER A 1 110 ? 15.877 1.526 -10.305 1.00 92.19 110 SER A N 1
ATOM 880 C CA . SER A 1 110 ? 16.015 2.750 -11.108 1.00 92.19 110 SER A CA 1
ATOM 881 C C . SER A 1 110 ? 14.649 3.377 -11.446 1.00 92.19 110 SER A C 1
ATOM 883 O O . SER A 1 110 ? 13.642 2.666 -11.473 1.00 92.19 110 SER A O 1
ATOM 885 N N . LYS A 1 111 ? 14.623 4.657 -11.846 1.00 90.12 111 LYS A N 1
ATOM 886 C CA . LYS A 1 111 ? 13.402 5.355 -12.307 1.00 90.12 111 LYS A CA 1
ATOM 887 C C . LYS A 1 111 ? 12.638 4.617 -13.430 1.00 90.12 111 LYS A C 1
ATOM 889 O O . LYS A 1 111 ? 11.426 4.468 -13.283 1.00 90.12 111 LYS A O 1
ATOM 894 N N . PRO A 1 112 ? 13.276 4.082 -14.493 1.00 92.25 112 PRO A N 1
ATOM 895 C CA . PRO A 1 112 ? 12.562 3.305 -15.515 1.00 92.25 112 PRO A CA 1
ATOM 896 C C . PRO A 1 112 ? 11.854 2.062 -14.960 1.00 92.25 112 PRO A C 1
ATOM 898 O O . PRO A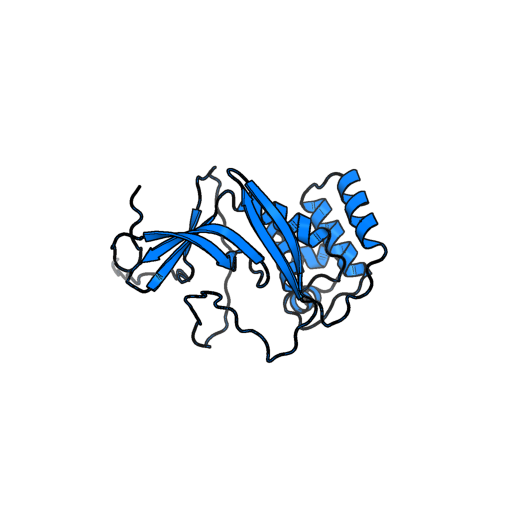 1 112 ? 10.695 1.810 -15.284 1.00 92.25 112 PRO A O 1
ATOM 901 N N . HIS A 1 113 ? 12.517 1.319 -14.070 1.00 94.94 113 HIS A N 1
ATOM 902 C CA . HIS A 1 113 ? 11.931 0.142 -13.425 1.00 94.94 113 HIS A CA 1
ATOM 903 C C . HIS A 1 113 ? 10.782 0.507 -12.475 1.00 94.94 113 HIS A C 1
ATOM 905 O O . HIS A 1 113 ? 9.788 -0.210 -12.432 1.00 94.94 113 HIS A O 1
ATOM 911 N N . ASP A 1 114 ? 10.860 1.635 -11.762 1.00 94.62 114 ASP A N 1
ATOM 912 C CA . ASP A 1 114 ? 9.750 2.144 -10.942 1.00 94.62 114 ASP A CA 1
ATOM 913 C C . ASP A 1 114 ? 8.499 2.428 -11.790 1.00 94.62 114 ASP A C 1
ATOM 915 O O . ASP A 1 114 ? 7.396 1.982 -11.464 1.00 94.62 114 ASP A O 1
ATOM 919 N N . LEU A 1 115 ? 8.682 3.094 -12.935 1.00 93.69 115 LEU A N 1
ATOM 920 C CA . LEU A 1 115 ? 7.606 3.345 -13.895 1.00 93.69 115 LEU A CA 1
ATOM 921 C C . LEU A 1 115 ? 7.040 2.039 -14.466 1.00 93.69 115 LEU A C 1
ATOM 923 O O . LEU A 1 115 ? 5.819 1.905 -14.584 1.00 93.69 115 LEU A O 1
ATOM 927 N N . LEU A 1 116 ? 7.900 1.066 -14.779 1.00 96.25 116 LEU A N 1
ATOM 928 C CA . LEU A 1 116 ? 7.478 -0.245 -15.267 1.00 96.25 116 LEU A CA 1
ATOM 929 C C . LEU A 1 116 ? 6.681 -1.018 -14.208 1.00 96.25 116 LEU A C 1
ATOM 931 O O . LEU A 1 116 ? 5.649 -1.595 -14.542 1.00 96.25 116 LEU A O 1
ATOM 935 N N . ILE A 1 117 ? 7.086 -0.973 -12.934 1.00 97.50 117 ILE A N 1
ATOM 936 C CA . ILE A 1 117 ? 6.340 -1.562 -11.809 1.00 97.50 117 ILE A CA 1
ATOM 937 C C . ILE A 1 117 ? 4.936 -0.960 -11.730 1.00 97.50 117 ILE A C 1
ATOM 939 O O . ILE A 1 117 ? 3.947 -1.696 -11.694 1.00 97.50 117 ILE A O 1
ATOM 943 N N . ARG A 1 118 ? 4.832 0.375 -11.758 1.00 97.25 118 ARG A N 1
ATOM 944 C CA . ARG A 1 118 ? 3.539 1.076 -11.718 1.00 97.25 118 ARG A CA 1
ATOM 945 C C . ARG A 1 118 ? 2.673 0.716 -12.918 1.00 97.25 118 ARG A C 1
ATOM 947 O O . ARG A 1 118 ? 1.497 0.412 -12.743 1.00 97.25 118 ARG A O 1
ATOM 954 N N . LYS A 1 119 ? 3.244 0.711 -14.126 1.00 96.38 119 LYS A N 1
ATOM 955 C CA . LYS A 1 119 ? 2.531 0.352 -15.359 1.00 96.38 119 LYS A CA 1
ATOM 956 C C . LYS A 1 119 ? 2.036 -1.092 -15.320 1.00 96.38 119 LYS A C 1
ATOM 958 O O . LYS A 1 119 ? 0.865 -1.328 -15.588 1.00 96.38 119 LYS A O 1
ATOM 963 N N . THR A 1 120 ? 2.887 -2.028 -14.910 1.00 97.88 120 THR A N 1
ATOM 964 C CA . THR A 1 120 ? 2.544 -3.452 -14.776 1.00 97.88 120 THR A CA 1
ATOM 965 C C . THR A 1 120 ? 1.397 -3.644 -13.788 1.00 97.88 120 THR A C 1
ATOM 967 O O . THR A 1 120 ? 0.409 -4.295 -14.117 1.00 97.88 120 THR A O 1
ATOM 970 N N . TYR A 1 121 ? 1.466 -3.007 -12.614 1.00 98.19 121 TYR A N 1
ATOM 971 C CA . TYR A 1 121 ? 0.364 -3.015 -11.651 1.00 98.19 121 TYR A CA 1
ATOM 972 C C . TYR A 1 121 ? -0.932 -2.448 -12.255 1.00 98.19 121 TYR A C 1
ATOM 974 O O . TYR A 1 121 ? -1.987 -3.066 -12.124 1.00 98.19 121 TYR A O 1
ATOM 982 N N . MET A 1 122 ? -0.868 -1.290 -12.926 1.00 97.56 122 MET A N 1
ATOM 983 C CA . MET A 1 122 ? -2.045 -0.650 -13.523 1.00 97.56 122 MET A CA 1
ATOM 984 C C . MET A 1 122 ? -2.706 -1.529 -14.588 1.00 97.56 122 MET A C 1
ATOM 986 O O . MET A 1 122 ? -3.934 -1.618 -14.616 1.00 97.56 122 MET A O 1
ATOM 990 N N . THR A 1 123 ? -1.903 -2.201 -15.415 1.00 97.12 123 THR A N 1
ATOM 991 C CA . THR A 1 123 ? -2.377 -3.169 -16.409 1.00 97.12 123 THR A CA 1
ATOM 992 C C . THR A 1 123 ? -3.072 -4.350 -15.737 1.00 97.12 123 THR A C 1
ATOM 994 O O . THR A 1 123 ? -4.217 -4.638 -16.066 1.00 97.12 123 THR A O 1
ATOM 997 N N . LEU A 1 124 ? -2.430 -4.987 -14.752 1.00 97.12 124 LEU A N 1
ATOM 998 C CA . LEU A 1 124 ? -2.991 -6.147 -14.046 1.00 97.12 124 LEU A CA 1
ATOM 999 C C . LEU A 1 124 ? -4.273 -5.809 -13.276 1.00 97.12 124 LEU A C 1
ATOM 1001 O O . LEU A 1 124 ? -5.183 -6.627 -13.199 1.00 97.12 124 LEU A O 1
ATOM 1005 N N . LYS A 1 125 ? -4.363 -4.598 -12.712 1.00 96.56 125 LYS A N 1
ATOM 1006 C CA . LYS A 1 125 ? -5.557 -4.133 -11.994 1.00 96.56 125 LYS A CA 1
ATOM 1007 C C . LYS A 1 125 ? -6.691 -3.697 -12.933 1.00 96.56 125 LYS A C 1
ATOM 1009 O O . LYS A 1 125 ? -7.801 -3.479 -12.457 1.00 96.56 125 LYS A O 1
ATOM 1014 N N . GLY A 1 126 ? -6.430 -3.542 -14.234 1.00 96.38 126 GLY A N 1
ATOM 1015 C CA . GLY A 1 126 ? -7.417 -3.061 -15.205 1.00 96.38 126 GLY A CA 1
ATOM 1016 C C . GLY A 1 126 ? -7.723 -1.563 -15.084 1.00 96.38 126 GLY A C 1
ATOM 1017 O O . GLY A 1 126 ? -8.843 -1.131 -15.353 1.00 96.38 126 GLY A O 1
ATOM 1018 N N . ILE A 1 127 ? -6.752 -0.745 -14.660 1.00 94.25 127 ILE A N 1
ATOM 1019 C CA . ILE A 1 127 ? -6.932 0.713 -14.567 1.00 94.25 127 ILE A CA 1
ATOM 1020 C C . ILE A 1 127 ? -7.120 1.291 -15.977 1.00 94.25 127 ILE A C 1
ATOM 1022 O O . ILE A 1 127 ? -6.338 1.003 -16.882 1.00 94.25 127 ILE A O 1
ATOM 1026 N N . ARG A 1 128 ? -8.141 2.138 -16.171 1.00 94.56 128 ARG A N 1
ATOM 1027 C CA . ARG A 1 128 ? -8.479 2.721 -17.483 1.00 94.56 128 ARG A CA 1
ATOM 1028 C C . ARG A 1 128 ? -7.302 3.496 -18.075 1.00 94.56 128 ARG A C 1
ATOM 1030 O O . ARG A 1 128 ? -6.645 4.260 -17.370 1.00 94.56 128 ARG A O 1
ATOM 1037 N N . VAL A 1 129 ? -7.102 3.402 -19.391 1.00 93.00 129 VAL A N 1
ATOM 1038 C CA . VAL A 1 129 ? -5.972 4.035 -20.104 1.00 93.00 129 VAL A CA 1
ATOM 1039 C C . VAL A 1 129 ? -5.839 5.534 -19.798 1.00 93.00 129 VAL A C 1
ATOM 1041 O O . VAL A 1 129 ? -4.737 6.016 -19.547 1.00 93.00 129 VAL A O 1
ATOM 1044 N N . ASN A 1 130 ? -6.948 6.279 -19.738 1.00 92.62 130 ASN A N 1
ATOM 1045 C CA . ASN A 1 130 ? -6.924 7.714 -19.417 1.00 92.62 130 ASN A CA 1
ATOM 1046 C C . ASN A 1 130 ? -6.469 7.997 -17.976 1.00 92.62 130 ASN A C 1
ATOM 1048 O O . ASN A 1 130 ? -5.847 9.021 -17.701 1.00 92.62 130 ASN A O 1
ATOM 1052 N N . GLU A 1 131 ? -6.764 7.102 -17.035 1.00 89.94 131 GLU A N 1
ATOM 1053 C CA . GLU A 1 131 ? -6.264 7.197 -15.663 1.00 89.94 131 GLU A CA 1
ATOM 1054 C C . GLU A 1 131 ? -4.777 6.839 -15.590 1.00 89.94 131 GLU A C 1
ATOM 1056 O O . GLU A 1 131 ? -4.017 7.577 -14.963 1.00 89.94 131 GLU A O 1
ATOM 1061 N N . GLN A 1 132 ? -4.335 5.807 -16.317 1.00 92.12 132 GLN A N 1
ATOM 1062 C CA . GLN A 1 132 ? -2.910 5.482 -16.432 1.00 92.12 132 GLN A CA 1
ATOM 1063 C C . GLN A 1 132 ? -2.108 6.670 -16.978 1.00 92.12 132 GLN A C 1
ATOM 1065 O O . GLN A 1 132 ? -1.096 7.053 -16.395 1.00 92.12 132 GLN A O 1
ATOM 1070 N N . LYS A 1 133 ? -2.591 7.304 -18.057 1.00 89.06 133 LYS A N 1
ATOM 1071 C CA . LYS A 1 133 ? -1.969 8.499 -18.651 1.00 89.06 133 LYS A CA 1
ATOM 1072 C C . LYS A 1 133 ? -1.864 9.649 -17.646 1.00 89.06 133 LYS A C 1
ATOM 1074 O O . LYS A 1 133 ? -0.807 10.264 -17.555 1.00 89.06 133 LYS A O 1
ATOM 1079 N N . ARG A 1 134 ? -2.918 9.907 -16.859 1.00 88.69 134 ARG A N 1
ATOM 1080 C CA . ARG A 1 134 ? -2.903 10.936 -15.801 1.00 88.69 134 ARG A CA 1
ATOM 1081 C C . ARG A 1 134 ? -1.859 10.641 -14.726 1.00 88.69 134 ARG A C 1
ATOM 1083 O O . ARG A 1 134 ? -1.120 11.541 -14.344 1.00 88.69 134 ARG A O 1
ATOM 1090 N N . ILE A 1 135 ? -1.765 9.392 -14.272 1.00 87.00 135 ILE A N 1
ATOM 1091 C CA . ILE A 1 135 ? -0.754 8.979 -13.288 1.00 87.00 135 ILE A CA 1
ATOM 1092 C C . ILE A 1 135 ? 0.653 9.170 -13.860 1.00 87.00 135 ILE A C 1
ATOM 1094 O O . ILE A 1 135 ? 1.480 9.817 -13.230 1.00 87.00 135 ILE A O 1
ATOM 1098 N N . LEU A 1 136 ? 0.920 8.672 -15.069 1.00 87.06 136 LEU A N 1
ATOM 1099 C CA . LEU A 1 136 ? 2.234 8.810 -15.703 1.00 87.06 136 LEU A CA 1
ATOM 1100 C C . LEU A 1 136 ? 2.607 10.276 -15.962 1.00 87.06 136 LEU A C 1
ATOM 1102 O O . LEU A 1 136 ? 3.772 10.634 -15.824 1.00 87.06 136 LEU A O 1
ATOM 1106 N N . TYR A 1 137 ? 1.628 11.129 -16.278 1.00 85.12 137 TYR A N 1
ATOM 1107 C CA . TYR A 1 137 ? 1.834 12.569 -16.420 1.00 85.12 137 TYR A CA 1
ATOM 1108 C C . TYR A 1 137 ? 2.295 13.216 -15.107 1.00 85.12 137 TYR A C 1
ATOM 1110 O O . TYR A 1 137 ? 3.277 13.951 -15.113 1.00 85.12 137 TYR A O 1
ATOM 1118 N N . ILE A 1 138 ? 1.659 12.879 -13.977 1.00 82.75 138 ILE A N 1
ATOM 1119 C CA . ILE A 1 138 ? 2.065 13.352 -12.637 1.00 82.75 138 ILE A CA 1
ATOM 1120 C C . ILE A 1 138 ? 3.509 12.941 -12.307 1.00 82.75 138 ILE A C 1
ATOM 1122 O O . ILE A 1 138 ? 4.177 13.624 -11.533 1.00 82.75 138 ILE A O 1
ATOM 1126 N N . LEU A 1 139 ? 3.983 11.828 -12.875 1.00 83.00 139 LEU A N 1
ATOM 1127 C CA . LEU A 1 139 ? 5.292 11.250 -12.580 1.00 83.00 139 LEU A CA 1
ATOM 1128 C C . LEU A 1 139 ? 6.423 11.712 -13.520 1.00 83.00 139 LEU A C 1
ATOM 1130 O O . LEU A 1 139 ? 7.565 11.283 -13.329 1.00 83.00 139 LEU A O 1
ATOM 1134 N N . LYS A 1 140 ? 6.141 12.550 -14.531 1.00 76.31 140 LYS A N 1
ATOM 1135 C CA . LYS A 1 140 ? 7.159 13.015 -15.497 1.00 76.31 140 LYS A CA 1
ATOM 1136 C C . LYS A 1 140 ? 8.364 13.638 -14.784 1.00 76.31 140 LYS A C 1
ATOM 1138 O O . LYS A 1 140 ? 9.503 13.203 -14.985 1.00 76.31 140 LYS A O 1
ATOM 1143 N N . ASP A 1 141 ? 8.073 14.505 -13.822 1.00 67.25 141 ASP A N 1
ATOM 1144 C CA . ASP A 1 141 ? 9.066 15.290 -13.090 1.00 67.25 141 ASP A CA 1
ATOM 1145 C C . ASP A 1 141 ? 9.353 14.714 -11.703 1.00 67.25 141 ASP A C 1
ATOM 1147 O O . ASP A 1 141 ? 9.628 15.443 -10.758 1.00 67.25 141 ASP A O 1
ATOM 1151 N N . VAL A 1 142 ? 9.282 13.386 -11.540 1.00 65.25 142 VAL A N 1
ATOM 1152 C CA . VAL A 1 142 ? 9.787 12.755 -10.312 1.00 65.25 142 VAL A CA 1
ATOM 1153 C C . VAL A 1 142 ? 11.291 13.003 -10.248 1.00 65.25 142 VAL A C 1
ATOM 1155 O O . VAL A 1 142 ? 12.067 12.276 -10.887 1.00 65.25 142 VAL A O 1
ATOM 1158 N N . GLN A 1 143 ? 11.686 14.040 -9.505 1.00 58.19 143 GLN A N 1
ATOM 1159 C CA . GLN A 1 143 ? 12.997 14.123 -8.884 1.00 58.19 143 GLN A CA 1
ATOM 1160 C C . GLN A 1 143 ? 13.136 12.926 -7.938 1.00 58.19 143 GLN A C 1
ATOM 1162 O O . GLN A 1 143 ? 12.174 12.486 -7.301 1.00 58.19 143 GLN A O 1
ATOM 1167 N N . LEU A 1 144 ? 14.339 12.358 -7.871 1.00 54.72 144 LEU A N 1
ATOM 1168 C CA . LEU A 1 144 ? 14.695 11.432 -6.803 1.00 54.72 144 LEU A CA 1
ATOM 1169 C C . LEU A 1 144 ? 14.452 12.190 -5.497 1.00 54.72 144 LEU A C 1
ATOM 1171 O O . LEU A 1 144 ? 15.189 13.125 -5.217 1.00 54.72 144 LEU A O 1
ATOM 1175 N N . ALA A 1 145 ? 13.359 11.868 -4.795 1.00 51.91 145 ALA A N 1
ATOM 1176 C CA . ALA A 1 145 ? 12.944 12.617 -3.617 1.00 51.91 145 ALA A CA 1
ATOM 1177 C C . ALA A 1 145 ? 14.129 12.844 -2.682 1.00 51.91 145 ALA A C 1
ATOM 1179 O O . ALA A 1 145 ? 14.892 11.905 -2.424 1.00 51.91 145 ALA A O 1
ATOM 1180 N N . GLU A 1 146 ? 14.249 14.086 -2.215 1.00 51.12 146 GLU A N 1
ATOM 1181 C CA . GLU A 1 146 ? 15.196 14.481 -1.184 1.00 51.12 146 GLU A CA 1
ATOM 1182 C C . GLU A 1 146 ? 15.130 13.463 -0.032 1.00 51.12 146 GLU A C 1
ATOM 1184 O O . GLU A 1 146 ? 14.029 13.033 0.344 1.00 51.12 146 GLU A O 1
ATOM 1189 N N . PRO A 1 147 ? 16.284 13.008 0.481 1.00 51.72 147 PRO A N 1
ATOM 1190 C CA . PRO A 1 147 ? 16.377 11.859 1.382 1.00 51.72 147 PRO A CA 1
ATOM 1191 C C . PRO A 1 147 ? 15.570 11.993 2.687 1.00 51.72 147 PRO A C 1
ATOM 1193 O O . PRO A 1 147 ? 15.297 10.975 3.323 1.00 51.72 147 PRO A O 1
ATOM 1196 N N . ASP A 1 148 ? 15.102 13.197 3.031 1.00 54.62 148 ASP A N 1
ATOM 1197 C CA . ASP A 1 148 ? 14.603 13.529 4.369 1.00 54.62 148 ASP A CA 1
ATOM 1198 C C . ASP A 1 148 ? 13.071 13.659 4.480 1.00 54.62 148 ASP A C 1
ATOM 1200 O O . ASP A 1 148 ? 12.544 13.966 5.552 1.00 54.62 148 ASP A O 1
ATOM 1204 N N . VAL A 1 149 ? 12.313 13.399 3.405 1.00 60.75 149 VAL A N 1
ATOM 1205 C CA . VAL A 1 149 ? 10.842 13.519 3.435 1.00 60.75 149 VAL A CA 1
ATOM 1206 C C . VAL A 1 149 ? 10.170 12.184 3.762 1.00 60.75 149 VAL A C 1
ATOM 1208 O O . VAL A 1 149 ? 10.034 11.286 2.918 1.00 60.75 149 VAL A O 1
ATOM 1211 N N . ILE A 1 150 ? 9.652 12.070 4.987 1.00 68.12 150 ILE A N 1
ATOM 1212 C CA . ILE A 1 150 ? 8.836 10.925 5.402 1.00 68.12 150 ILE A CA 1
ATOM 1213 C C . ILE A 1 150 ? 7.451 11.041 4.755 1.00 68.12 150 ILE A C 1
ATOM 1215 O O . ILE A 1 150 ? 6.666 11.945 5.041 1.00 68.12 150 ILE A O 1
ATOM 1219 N N . HIS A 1 151 ? 7.142 10.086 3.879 1.00 74.06 151 HIS A N 1
ATOM 1220 C CA . HIS A 1 151 ? 5.856 9.998 3.198 1.00 74.06 151 HIS A CA 1
ATOM 1221 C C . HIS A 1 151 ? 4.880 9.147 4.014 1.00 74.06 151 HIS A C 1
ATOM 1223 O O . HIS A 1 151 ? 5.039 7.924 4.086 1.00 74.06 151 HIS A O 1
ATOM 1229 N N . LEU A 1 152 ? 3.852 9.771 4.589 1.00 86.69 152 LEU A N 1
ATOM 1230 C CA . LEU A 1 152 ? 2.791 9.082 5.323 1.00 86.69 152 LEU A CA 1
ATOM 1231 C C . LEU A 1 152 ? 1.501 9.034 4.504 1.00 86.69 152 LEU A C 1
ATOM 1233 O O . LEU A 1 152 ? 1.138 10.004 3.843 1.00 86.69 152 LEU A O 1
ATOM 1237 N N . ILE A 1 153 ? 0.792 7.913 4.574 1.00 87.88 153 ILE A N 1
ATOM 1238 C CA . ILE A 1 153 ? -0.542 7.735 4.008 1.00 87.88 153 ILE A CA 1
ATOM 1239 C C . ILE A 1 153 ? -1.540 7.860 5.152 1.00 87.88 153 ILE A C 1
ATOM 1241 O O . ILE A 1 153 ? -1.574 7.026 6.060 1.00 87.88 153 ILE A O 1
ATOM 1245 N N . ARG A 1 154 ? -2.360 8.904 5.103 1.00 91.00 154 ARG A N 1
ATOM 1246 C CA . ARG A 1 154 ? -3.476 9.094 6.026 1.00 91.00 154 ARG A CA 1
ATOM 1247 C C . ARG A 1 154 ? -4.753 8.620 5.348 1.00 91.00 154 ARG A C 1
ATOM 1249 O O . ARG A 1 154 ? -5.057 9.087 4.256 1.00 91.00 154 ARG A O 1
ATOM 1256 N N . ALA A 1 155 ? -5.484 7.720 5.993 1.00 92.06 155 ALA A N 1
ATOM 1257 C CA . ALA A 1 155 ? -6.788 7.247 5.551 1.00 92.06 155 ALA A CA 1
ATOM 1258 C C . ALA A 1 155 ? -7.852 7.628 6.588 1.00 92.06 155 ALA A C 1
ATOM 1260 O O . ALA A 1 155 ? -7.974 7.001 7.638 1.00 92.06 155 ALA A O 1
ATOM 1261 N N . THR A 1 156 ? -8.621 8.670 6.309 1.00 92.19 156 THR A N 1
ATOM 1262 C CA . THR A 1 156 ? -9.659 9.165 7.215 1.00 92.19 156 THR A CA 1
ATOM 1263 C C . THR A 1 156 ? -10.991 8.516 6.862 1.00 92.19 156 THR A C 1
ATOM 1265 O O . THR A 1 156 ? -11.448 8.634 5.724 1.00 92.19 156 THR A O 1
ATOM 1268 N N . ARG A 1 157 ? -11.616 7.827 7.822 1.00 88.88 157 ARG A N 1
ATOM 1269 C CA . ARG A 1 157 ? -12.974 7.291 7.660 1.00 88.88 157 ARG A CA 1
ATOM 1270 C C . ARG A 1 157 ? -13.978 8.438 7.513 1.00 88.88 157 ARG A C 1
ATOM 1272 O O . ARG A 1 157 ? -13.978 9.361 8.328 1.00 88.88 157 ARG A O 1
ATOM 1279 N N . GLN A 1 158 ? -14.840 8.323 6.509 1.00 88.12 158 GLN A N 1
ATOM 1280 C CA . GLN A 1 158 ? -15.976 9.198 6.224 1.00 88.12 158 GLN A CA 1
ATOM 1281 C C . GLN A 1 158 ? -17.193 8.311 5.988 1.00 88.12 158 GLN A C 1
ATOM 1283 O O . GLN A 1 158 ? -17.226 7.637 4.967 1.00 88.12 158 GLN A O 1
ATOM 1288 N N . GLU A 1 159 ? -18.140 8.278 6.929 1.00 82.44 159 GLU A N 1
ATOM 1289 C CA . GLU A 1 159 ? -19.389 7.493 6.858 1.00 82.44 159 GLU A CA 1
ATOM 1290 C C . GLU A 1 159 ? -19.204 6.062 6.297 1.00 82.44 159 GLU A C 1
ATOM 1292 O O . GLU A 1 159 ? -18.922 5.134 7.065 1.00 82.44 159 GLU A O 1
ATOM 1297 N N . GLU A 1 160 ? -19.308 5.902 4.970 1.00 84.88 160 GLU A N 1
ATOM 1298 C CA . GLU A 1 160 ? -19.251 4.645 4.212 1.00 84.88 160 GLU A CA 1
ATOM 1299 C C . GLU A 1 160 ? -17.990 4.422 3.340 1.00 84.88 160 GLU A C 1
ATOM 1301 O O . GLU A 1 160 ? -17.895 3.395 2.654 1.00 84.88 160 GLU A O 1
ATOM 1306 N N . ASP A 1 161 ? -17.001 5.324 3.330 1.00 89.38 161 ASP A N 1
ATOM 1307 C CA . ASP A 1 161 ? -15.721 5.149 2.611 1.00 89.38 161 ASP A CA 1
ATOM 1308 C C . ASP A 1 161 ? -14.531 5.792 3.366 1.00 89.38 161 ASP A C 1
ATOM 1310 O O . ASP A 1 161 ? -14.647 6.292 4.488 1.00 89.38 161 ASP A O 1
ATOM 1314 N N . TYR A 1 162 ? -13.346 5.745 2.761 1.00 90.56 162 TYR A N 1
ATOM 1315 C CA . TYR A 1 162 ? -12.142 6.404 3.258 1.00 90.56 162 TYR A CA 1
ATOM 1316 C C . TYR A 1 162 ? -11.677 7.495 2.295 1.00 90.56 162 TYR A C 1
ATOM 1318 O O . TYR A 1 162 ? -11.667 7.316 1.078 1.00 90.56 162 TYR A O 1
ATOM 1326 N N . ILE A 1 163 ? -11.190 8.601 2.847 1.00 89.56 163 ILE A N 1
ATOM 1327 C CA . ILE A 1 163 ? -10.389 9.578 2.107 1.00 89.56 163 ILE A CA 1
ATOM 1328 C C . ILE A 1 163 ? -8.921 9.265 2.378 1.00 89.56 163 ILE A C 1
ATOM 1330 O O . ILE A 1 163 ? -8.499 9.252 3.534 1.00 89.56 163 ILE A O 1
ATOM 1334 N N . VAL A 1 164 ? -8.149 8.984 1.324 1.00 89.69 164 VAL A N 1
ATOM 1335 C CA . VAL A 1 164 ? -6.737 8.592 1.436 1.00 89.69 164 VAL A CA 1
ATOM 1336 C C . VAL A 1 164 ? -5.834 9.628 0.784 1.00 89.69 164 VAL A C 1
ATOM 1338 O O . VAL A 1 164 ? -5.909 9.859 -0.421 1.00 89.69 164 VAL A O 1
ATOM 1341 N N . GLU A 1 165 ? -4.927 10.198 1.569 1.00 86.12 165 GLU A N 1
ATOM 1342 C CA . GLU A 1 165 ? -4.068 11.309 1.161 1.00 86.12 165 GLU A CA 1
ATOM 1343 C C . GLU A 1 165 ? -2.617 11.089 1.591 1.00 86.12 165 GLU A C 1
ATOM 1345 O O . GLU A 1 165 ? -2.330 10.415 2.586 1.00 86.12 165 GLU A O 1
ATOM 1350 N N . TRP A 1 166 ? -1.692 11.707 0.854 1.00 82.00 166 TRP A N 1
ATOM 1351 C CA . TRP A 1 166 ? -0.316 11.863 1.312 1.00 82.00 166 TRP A CA 1
ATOM 1352 C C . TRP A 1 166 ? -0.240 12.981 2.345 1.00 82.00 166 TRP A C 1
ATOM 1354 O O . TRP A 1 166 ? -0.655 14.107 2.078 1.00 82.00 166 TRP A O 1
ATOM 1364 N N . LYS A 1 167 ? 0.370 12.688 3.490 1.00 77.75 167 LYS A N 1
ATOM 1365 C CA . LYS A 1 167 ? 0.844 13.694 4.432 1.00 77.75 167 LYS A CA 1
ATOM 1366 C C . LYS A 1 167 ? 2.367 13.703 4.368 1.00 77.75 167 LYS A C 1
ATOM 1368 O O . LYS A 1 167 ? 3.014 12.721 4.734 1.00 77.75 167 LYS A O 1
ATOM 1373 N N . LEU A 1 168 ? 2.923 14.791 3.842 1.00 65.75 168 LEU A N 1
ATOM 1374 C CA . LEU A 1 168 ? 4.359 15.043 3.886 1.00 65.75 168 LEU A CA 1
ATOM 1375 C C . LEU A 1 168 ? 4.679 15.615 5.263 1.00 65.75 168 LEU A C 1
ATOM 1377 O O . LEU A 1 168 ? 4.049 16.582 5.690 1.00 65.75 168 LEU A O 1
ATOM 1381 N N . MET A 1 169 ? 5.625 15.002 5.964 1.00 53.00 169 MET A N 1
ATOM 1382 C CA . MET A 1 169 ? 6.243 15.634 7.122 1.00 53.00 169 MET A CA 1
ATOM 1383 C C . MET A 1 169 ? 7.597 16.179 6.661 1.00 53.00 169 MET A C 1
ATOM 1385 O O . MET A 1 169 ? 8.405 15.375 6.185 1.00 53.00 169 MET A O 1
ATOM 1389 N N . PRO A 1 170 ? 7.846 17.503 6.733 1.00 42.56 170 PRO A N 1
ATOM 1390 C CA . PRO A 1 170 ? 9.201 18.013 6.564 1.00 42.56 170 PRO A CA 1
ATOM 1391 C C . PRO A 1 170 ? 10.087 17.340 7.619 1.00 42.56 170 PRO A C 1
ATOM 1393 O O . PRO A 1 170 ? 9.645 17.159 8.756 1.00 42.56 170 PRO A O 1
ATOM 1396 N N . GLY A 1 171 ? 11.272 16.881 7.214 1.00 41.50 171 GLY A N 1
ATOM 1397 C CA . GLY A 1 171 ? 12.174 16.095 8.053 1.00 41.50 171 GLY A CA 1
ATOM 1398 C C . GLY A 1 171 ? 12.429 16.784 9.390 1.00 41.50 171 GLY A C 1
ATOM 1399 O O . GLY A 1 171 ? 12.987 17.875 9.442 1.00 41.50 171 GLY A O 1
ATOM 1400 N N . VAL A 1 172 ? 11.986 16.159 10.477 1.00 37.03 172 VAL A N 1
ATOM 1401 C CA . VAL A 1 172 ? 12.303 16.594 11.837 1.00 37.03 172 VAL A CA 1
ATOM 1402 C C . VAL A 1 172 ? 13.395 15.667 12.360 1.00 37.03 172 VAL A C 1
ATOM 1404 O O . VAL A 1 172 ? 13.252 14.443 12.311 1.00 37.03 172 VAL A O 1
ATOM 1407 N N . TYR A 1 173 ? 14.490 16.280 12.815 1.00 33.53 173 TYR A N 1
ATOM 1408 C CA . TYR A 1 173 ? 15.657 15.661 13.443 1.00 33.53 173 TYR A CA 1
ATOM 1409 C C . TYR A 1 173 ? 15.287 14.592 14.492 1.00 33.53 173 TYR A C 1
ATOM 1411 O O . TYR A 1 173 ? 14.259 14.709 15.168 1.00 33.53 173 TYR A O 1
ATOM 1419 N N . PRO A 1 174 ? 16.140 13.570 14.701 1.00 32.62 174 PRO A N 1
ATOM 1420 C CA . PRO A 1 174 ? 15.949 12.608 15.778 1.00 32.62 174 PRO A CA 1
ATOM 1421 C C . PRO A 1 174 ? 16.180 13.321 17.119 1.00 32.62 174 PRO A C 1
ATOM 1423 O O . PRO A 1 174 ? 17.317 13.525 17.529 1.00 32.62 174 PRO A O 1
ATOM 1426 N N . GLY A 1 175 ? 15.105 13.751 17.783 1.00 36.09 175 GLY A N 1
ATOM 1427 C CA . GLY A 1 175 ? 15.193 14.397 19.099 1.00 36.09 175 GLY A CA 1
ATOM 1428 C C . GLY A 1 175 ? 14.012 15.282 19.497 1.00 36.09 175 GLY A C 1
ATOM 1429 O O . GLY A 1 175 ? 13.864 15.575 20.676 1.00 36.09 175 GLY A O 1
ATOM 1430 N N . SER A 1 176 ? 13.137 15.672 18.566 1.00 33.81 176 SER A N 1
ATOM 1431 C CA . SER A 1 176 ? 11.967 16.512 18.866 1.00 33.81 176 SER A CA 1
ATOM 1432 C C . SER A 1 176 ? 10.656 15.836 18.466 1.00 33.81 176 SER A C 1
ATOM 1434 O O . SER A 1 176 ? 9.986 16.229 17.515 1.00 33.81 176 SER A O 1
ATOM 1436 N N . PHE A 1 177 ? 10.255 14.806 19.211 1.00 38.03 177 PHE A N 1
ATOM 1437 C CA . PHE A 1 177 ? 8.887 14.294 19.131 1.00 38.03 177 PHE A CA 1
ATOM 1438 C C . PHE A 1 177 ? 8.323 14.024 20.526 1.00 38.03 177 PHE A C 1
ATOM 1440 O O . PHE A 1 177 ? 8.349 12.897 21.009 1.00 38.03 177 PHE A O 1
ATOM 1447 N N . ASP A 1 178 ? 7.738 15.067 21.118 1.00 32.22 178 ASP A N 1
ATOM 1448 C CA . ASP A 1 178 ? 6.676 14.936 22.115 1.00 32.22 178 ASP A CA 1
ATOM 1449 C C . ASP A 1 178 ? 5.358 14.739 21.364 1.00 32.22 178 ASP A C 1
ATOM 1451 O O . ASP A 1 178 ? 4.707 15.681 20.913 1.00 32.22 178 ASP A O 1
ATOM 1455 N N . TYR A 1 179 ? 4.981 13.486 21.146 1.00 44.41 179 TYR A N 1
ATOM 1456 C CA . TYR A 1 179 ? 3.623 13.170 20.739 1.00 44.41 179 TYR A CA 1
ATOM 1457 C C . TYR A 1 179 ? 3.167 11.956 21.526 1.00 44.41 179 TYR A C 1
ATOM 1459 O O . TYR A 1 179 ? 3.702 10.857 21.377 1.00 44.41 179 TYR A O 1
ATOM 1467 N N . ALA A 1 180 ? 2.099 12.154 22.293 1.00 30.83 180 ALA A N 1
ATOM 1468 C CA . ALA A 1 180 ? 1.245 11.098 22.806 1.00 30.83 180 ALA A CA 1
ATOM 1469 C C . ALA A 1 180 ? 0.539 10.370 21.638 1.00 30.83 180 ALA A C 1
ATOM 1471 O O . ALA A 1 180 ? -0.673 10.461 21.442 1.00 30.83 180 ALA A O 1
ATOM 1472 N N . TRP A 1 181 ? 1.303 9.648 20.816 1.00 39.72 181 TRP A N 1
ATOM 1473 C CA . TRP A 1 181 ? 0.794 8.616 19.926 1.00 39.72 181 TRP A CA 1
ATOM 1474 C C . TRP A 1 181 ? 0.564 7.384 20.788 1.00 39.72 181 TRP A C 1
ATOM 1476 O O . TRP A 1 181 ? 1.504 6.663 21.113 1.00 39.72 181 TRP A O 1
ATOM 1486 N N . VAL A 1 182 ? -0.680 7.137 21.191 1.00 29.64 182 VAL A N 1
ATOM 1487 C CA . VAL A 1 182 ? -1.023 5.898 21.895 1.00 29.64 182 VAL A CA 1
ATOM 1488 C C . VAL A 1 182 ? -0.864 4.727 20.917 1.00 29.64 182 VAL A C 1
ATOM 1490 O O . VAL A 1 182 ? -1.796 4.347 20.216 1.00 29.64 182 VAL A O 1
ATOM 1493 N N . SER A 1 183 ? 0.345 4.175 20.847 1.00 35.50 183 SER A N 1
ATOM 1494 C CA . SER A 1 183 ? 0.595 2.786 20.481 1.00 35.50 183 SER A CA 1
ATOM 1495 C C . SER A 1 183 ? 0.491 1.976 21.773 1.00 35.50 183 SER A C 1
ATOM 1497 O O . SER A 1 183 ? 1.360 2.147 22.625 1.00 35.50 183 SER A O 1
ATOM 1499 N N . PRO A 1 184 ? -0.513 1.103 21.982 1.00 34.34 184 PRO A N 1
ATOM 1500 C CA . PRO A 1 184 ? -0.548 0.290 23.195 1.00 34.34 184 PRO A CA 1
ATOM 1501 C C . PRO A 1 184 ? 0.432 -0.889 23.161 1.00 34.34 184 PRO A C 1
ATOM 1503 O O . PRO A 1 184 ? 0.395 -1.719 24.063 1.00 34.34 184 PRO A O 1
ATOM 1506 N N . TYR A 1 185 ? 1.277 -1.037 22.134 1.00 31.39 185 TYR A N 1
ATOM 1507 C CA . TYR A 1 185 ? 2.147 -2.206 22.064 1.00 31.39 185 TYR A CA 1
ATOM 1508 C C . TYR A 1 185 ? 3.490 -1.922 21.390 1.00 31.39 185 TYR A C 1
ATOM 1510 O O . TYR A 1 185 ? 3.575 -1.710 20.180 1.00 31.39 185 TYR A O 1
ATOM 1518 N N . GLN A 1 186 ? 4.551 -1.932 22.197 1.00 31.20 186 GLN A N 1
ATOM 1519 C CA . GLN A 1 186 ? 5.910 -2.222 21.750 1.00 31.20 186 GLN A CA 1
ATOM 1520 C C . GLN A 1 186 ? 6.087 -3.748 21.818 1.00 31.20 186 GLN A C 1
ATOM 1522 O O . GLN A 1 186 ? 6.050 -4.297 22.919 1.00 31.20 186 GLN A O 1
ATOM 1527 N N . PRO A 1 187 ? 6.244 -4.466 20.692 1.00 28.84 187 PRO A N 1
ATOM 1528 C CA . PRO A 1 187 ? 6.613 -5.874 20.755 1.00 28.84 187 PRO A CA 1
ATOM 1529 C C . PRO A 1 187 ? 8.066 -6.005 21.251 1.00 28.84 187 PRO A C 1
ATOM 1531 O O . PRO A 1 187 ? 8.920 -5.226 20.812 1.00 28.84 187 PRO A O 1
ATOM 1534 N N . PRO A 1 188 ? 8.387 -6.987 22.115 1.00 25.83 188 PRO A N 1
ATOM 1535 C CA . PRO A 1 188 ? 9.770 -7.332 22.418 1.00 25.83 188 PRO A CA 1
ATOM 1536 C C . PRO A 1 188 ? 10.479 -7.792 21.140 1.00 25.83 188 PRO A C 1
ATOM 1538 O O . PRO A 1 188 ? 9.928 -8.543 20.334 1.00 25.83 188 PRO A O 1
ATOM 1541 N N . SER A 1 189 ? 11.707 -7.328 20.940 1.00 33.12 189 SER A N 1
ATOM 1542 C CA . SER A 1 189 ? 12.549 -7.660 19.795 1.00 33.12 189 SER A CA 1
ATOM 1543 C C . SER A 1 189 ? 12.939 -9.140 19.793 1.00 33.12 189 SER A C 1
ATOM 1545 O O . SER A 1 189 ? 13.892 -9.505 20.475 1.00 33.12 189 SER A O 1
ATOM 1547 N N . ALA A 1 190 ? 12.257 -9.988 19.017 1.00 27.23 190 ALA A N 1
ATOM 1548 C CA . ALA A 1 190 ? 12.762 -11.318 18.674 1.00 27.23 190 ALA A CA 1
ATOM 1549 C C . ALA A 1 190 ? 11.991 -11.976 17.510 1.00 27.23 190 ALA A C 1
ATOM 1551 O O . ALA A 1 190 ? 10.770 -12.081 17.539 1.00 27.23 190 ALA A O 1
ATOM 1552 N N . LEU A 1 191 ? 12.769 -12.510 16.560 1.00 25.59 191 LEU A N 1
ATOM 1553 C CA . LEU A 1 191 ? 12.482 -13.637 15.656 1.00 25.59 191 LEU A CA 1
ATOM 1554 C C . LEU A 1 191 ? 11.821 -13.373 14.287 1.00 25.59 191 LEU A C 1
ATOM 1556 O O . LEU A 1 191 ? 10.612 -13.288 14.095 1.00 25.59 191 LEU A O 1
ATOM 1560 N N . LEU A 1 192 ? 12.723 -13.373 13.298 1.00 27.03 192 LEU A N 1
ATOM 1561 C CA . LEU A 1 192 ? 12.539 -13.823 11.921 1.00 27.03 192 LEU A CA 1
ATOM 1562 C C . LEU A 1 192 ? 11.852 -15.199 11.865 1.00 27.03 192 LEU A C 1
ATOM 1564 O O . LEU A 1 192 ? 12.283 -16.117 12.555 1.00 27.03 192 LEU A O 1
ATOM 1568 N N . SER A 1 193 ? 10.893 -15.380 10.953 1.00 25.19 193 SER A N 1
ATOM 1569 C CA . SER A 1 193 ? 10.965 -16.361 9.847 1.00 25.19 193 SER A CA 1
ATOM 1570 C C . SER A 1 193 ? 9.583 -16.750 9.290 1.00 25.19 193 SER A C 1
ATOM 1572 O O . SER A 1 193 ? 8.640 -17.014 10.020 1.00 25.19 193 SER A O 1
ATOM 1574 N N . THR A 1 194 ? 9.529 -16.743 7.952 1.00 29.34 194 THR A N 1
ATOM 1575 C CA . THR A 1 194 ? 8.816 -17.643 7.018 1.00 29.34 194 THR A CA 1
ATOM 1576 C C . THR A 1 194 ? 7.306 -17.946 7.120 1.00 29.34 194 THR A C 1
ATOM 1578 O O . THR A 1 194 ? 6.722 -18.077 8.180 1.00 29.34 194 THR A O 1
ATOM 1581 N N . HIS A 1 195 ? 6.746 -18.206 5.921 1.00 25.17 195 HIS A N 1
ATOM 1582 C CA . HIS A 1 195 ? 5.469 -18.873 5.560 1.00 25.17 195 HIS A CA 1
ATOM 1583 C C . HIS A 1 195 ? 4.345 -17.935 5.082 1.00 25.17 195 HIS A C 1
ATOM 1585 O O . HIS A 1 195 ? 3.997 -16.965 5.738 1.00 25.17 195 HIS A O 1
ATOM 1591 N N . ARG A 1 196 ? 3.977 -17.956 3.787 1.00 22.97 196 ARG A N 1
ATOM 1592 C CA . ARG A 1 196 ? 3.273 -18.934 2.905 1.00 22.97 196 ARG A CA 1
ATOM 1593 C C . ARG A 1 196 ? 1.760 -18.674 2.918 1.00 22.97 196 ARG A C 1
ATOM 1595 O O . ARG A 1 196 ? 1.133 -18.616 3.960 1.00 22.97 196 ARG A O 1
ATOM 1602 N N . PHE A 1 197 ? 1.238 -18.440 1.715 1.00 25.83 197 PHE A N 1
ATOM 1603 C CA . PHE A 1 197 ? -0.115 -17.978 1.409 1.00 25.83 197 PHE A CA 1
ATOM 1604 C C . PHE A 1 197 ? -1.064 -19.169 1.275 1.00 25.83 197 PHE A C 1
ATOM 1606 O O . PHE A 1 197 ? -0.698 -20.142 0.619 1.00 25.83 197 PHE A O 1
ATOM 1613 N N . ALA A 1 198 ? -2.286 -19.037 1.788 1.00 22.78 198 ALA A N 1
ATOM 1614 C CA . ALA A 1 198 ? -3.442 -19.806 1.341 1.00 22.78 198 ALA A CA 1
ATOM 1615 C C . ALA A 1 198 ? -4.698 -18.918 1.378 1.00 22.78 198 ALA A C 1
ATOM 1617 O O . ALA A 1 198 ? -4.872 -18.084 2.262 1.00 22.78 198 ALA A O 1
ATOM 1618 N N . THR A 1 199 ? -5.498 -19.059 0.330 1.00 35.47 199 THR A N 1
ATOM 1619 C CA . THR A 1 199 ? -6.678 -18.288 -0.078 1.00 35.47 199 THR A CA 1
ATOM 1620 C C . THR A 1 199 ? -7.976 -18.860 0.494 1.00 35.47 199 THR A C 1
ATOM 1622 O O . THR A 1 199 ? -8.077 -20.078 0.591 1.00 35.47 199 THR A O 1
ATOM 1625 N N . SER A 1 200 ? -9.015 -18.040 0.699 1.00 25.25 200 SER A N 1
ATOM 1626 C CA . SER A 1 200 ? -10.362 -18.288 0.130 1.00 25.25 200 SER A CA 1
ATOM 1627 C C . SER A 1 200 ? -11.397 -17.196 0.469 1.00 25.25 200 SER A C 1
ATOM 1629 O O . SER A 1 200 ? -11.444 -16.675 1.574 1.00 25.25 200 SER A O 1
ATOM 1631 N N . GLN A 1 201 ? -12.168 -16.866 -0.575 1.00 25.34 201 GLN A N 1
ATOM 1632 C CA . GLN A 1 201 ? -13.596 -16.506 -0.661 1.00 25.34 201 GLN A CA 1
ATOM 1633 C C . GLN A 1 201 ? -14.223 -15.385 0.199 1.00 25.34 201 GLN A C 1
ATOM 1635 O O . GLN A 1 201 ? -14.568 -15.544 1.359 1.00 25.34 201 GLN A O 1
ATOM 1640 N N . SER A 1 202 ? -14.463 -14.269 -0.506 1.00 34.41 202 SER A N 1
ATOM 1641 C CA . SER A 1 202 ? -15.699 -13.464 -0.599 1.00 34.41 202 SER A CA 1
ATOM 1642 C C . SER A 1 202 ? -16.753 -13.529 0.516 1.00 34.41 202 SER A C 1
ATOM 1644 O O . SER A 1 202 ? -17.501 -14.495 0.583 1.00 34.41 202 SER A O 1
ATOM 1646 N N . HIS A 1 203 ? -16.977 -12.389 1.178 1.00 22.95 203 HIS A N 1
ATOM 1647 C CA . HIS A 1 203 ? -18.309 -11.891 1.540 1.00 22.95 203 HIS A CA 1
ATOM 1648 C C . HIS A 1 203 ? -18.296 -10.352 1.616 1.00 22.95 203 HIS A C 1
ATOM 1650 O O . HIS A 1 203 ? -17.274 -9.726 1.899 1.00 22.95 203 HIS A O 1
ATOM 1656 N N . ILE A 1 204 ? -19.429 -9.731 1.282 1.00 32.25 204 ILE A N 1
ATOM 1657 C CA . ILE A 1 204 ? -19.673 -8.297 1.477 1.00 32.25 204 ILE A CA 1
ATOM 1658 C C . ILE A 1 204 ? -19.818 -8.090 2.989 1.00 32.25 204 ILE A C 1
ATOM 1660 O O . ILE A 1 204 ? -20.843 -8.459 3.551 1.00 32.25 204 ILE A O 1
ATOM 1664 N N . GLU A 1 205 ? -18.789 -7.567 3.656 1.00 30.55 205 GLU A N 1
ATOM 1665 C CA . GLU A 1 205 ? -18.757 -7.512 5.122 1.00 30.55 205 GLU A CA 1
ATOM 1666 C C . GLU A 1 205 ? -18.802 -6.080 5.672 1.00 30.55 205 GLU A C 1
ATOM 1668 O O . GLU A 1 205 ? -17.946 -5.228 5.404 1.00 30.55 205 GLU A O 1
ATOM 1673 N N . SER A 1 206 ? -19.816 -5.857 6.510 1.00 48.91 206 SER A N 1
ATOM 1674 C CA . SER A 1 206 ? -19.765 -4.971 7.673 1.00 48.91 206 SER A CA 1
ATOM 1675 C C . SER A 1 206 ? -18.420 -5.100 8.400 1.00 48.91 206 SER A C 1
ATOM 1677 O O . SER A 1 206 ? -17.900 -6.203 8.516 1.00 48.91 206 SER A O 1
ATOM 1679 N N . GLY A 1 207 ? -17.876 -3.976 8.880 1.00 47.97 207 GLY A N 1
ATOM 1680 C CA . GLY A 1 207 ? -16.501 -3.822 9.381 1.00 47.97 207 GLY A CA 1
ATOM 1681 C C . GLY A 1 207 ? -15.838 -5.055 10.005 1.00 47.97 207 GLY A C 1
ATOM 1682 O O . GLY A 1 207 ? -16.338 -5.614 10.978 1.00 47.97 207 GLY A O 1
ATOM 1683 N N . VAL A 1 208 ? -14.671 -5.424 9.471 1.00 60.94 208 VAL A N 1
ATOM 1684 C CA . VAL A 1 208 ? -13.849 -6.523 9.982 1.00 60.94 208 VAL A CA 1
ATOM 1685 C C . VAL A 1 208 ? -13.045 -6.015 11.175 1.00 60.94 208 VAL A C 1
ATOM 1687 O O . VAL A 1 208 ? -12.401 -4.965 11.114 1.00 60.94 208 VAL A O 1
ATOM 1690 N N . ILE A 1 209 ? -13.086 -6.759 12.276 1.00 62.84 209 ILE A N 1
ATOM 1691 C CA . ILE A 1 209 ? -12.368 -6.435 13.510 1.00 62.84 209 ILE A CA 1
ATOM 1692 C C . ILE A 1 209 ? -10.964 -7.045 13.425 1.00 62.84 209 ILE A C 1
ATOM 1694 O O . ILE A 1 209 ? -10.817 -8.265 13.457 1.00 62.84 209 ILE A O 1
ATOM 1698 N N . PHE A 1 210 ? -9.929 -6.208 13.347 1.00 60.38 210 PHE A N 1
ATOM 1699 C CA . PHE A 1 210 ? -8.531 -6.642 13.338 1.00 60.38 210 PHE A CA 1
ATOM 1700 C C . PHE A 1 210 ? -7.899 -6.503 14.717 1.00 60.38 210 PHE A C 1
ATOM 1702 O O . PHE A 1 210 ? -8.044 -5.475 15.380 1.00 60.38 210 PHE A O 1
ATOM 1709 N N . SER A 1 211 ? -7.194 -7.547 15.155 1.00 50.69 211 SER A N 1
ATOM 1710 C CA . SER A 1 211 ? -6.430 -7.528 16.401 1.00 50.69 211 SER A CA 1
ATOM 1711 C C . SER A 1 211 ? -5.052 -6.932 16.174 1.00 50.69 211 SER A C 1
ATOM 1713 O O . SER A 1 211 ? -4.310 -7.411 15.322 1.00 50.69 211 SER A O 1
ATOM 1715 N N . SER A 1 212 ? -4.670 -5.973 17.015 1.00 39.78 212 SER A N 1
ATOM 1716 C CA . SER A 1 212 ? -3.311 -5.427 17.017 1.00 39.78 212 SER A CA 1
ATOM 1717 C C . SER A 1 212 ? -2.269 -6.382 17.625 1.00 39.78 212 SER A C 1
ATOM 1719 O O . SER A 1 212 ? -1.075 -6.098 17.552 1.00 39.78 212 SER A O 1
ATOM 1721 N N . GLN A 1 213 ? -2.693 -7.512 18.214 1.00 43.09 213 GLN A N 1
ATOM 1722 C CA . GLN A 1 213 ? -1.827 -8.420 18.983 1.00 43.09 213 GLN A CA 1
ATOM 1723 C C . GLN A 1 213 ? -1.897 -9.901 18.579 1.00 43.09 213 GLN A C 1
ATOM 1725 O O . GLN A 1 213 ? -1.139 -10.701 19.123 1.00 43.09 213 GLN A O 1
ATOM 1730 N N . LYS A 1 214 ? -2.740 -10.307 17.622 1.00 34.25 214 LYS A N 1
ATOM 1731 C CA . LYS A 1 214 ? -2.910 -11.733 17.297 1.00 34.25 214 LYS A CA 1
ATOM 1732 C C . LYS A 1 214 ? -2.239 -12.119 15.978 1.00 34.25 214 LYS A C 1
ATOM 1734 O O . LYS A 1 214 ? -2.846 -12.106 14.912 1.00 34.25 214 LYS A O 1
ATOM 1739 N N . VAL A 1 215 ? -0.980 -12.541 16.091 1.00 30.34 215 VAL A N 1
ATOM 1740 C CA . VAL A 1 215 ? -0.398 -13.561 15.208 1.00 30.34 215 VAL A CA 1
ATOM 1741 C C . VAL A 1 215 ? -1.088 -14.876 15.574 1.00 30.34 215 VAL A C 1
ATOM 1743 O O . VAL A 1 215 ? -0.762 -15.498 16.581 1.00 30.34 215 VAL A O 1
ATOM 1746 N N . LEU A 1 216 ? -2.109 -15.269 14.813 1.00 28.08 216 LEU A N 1
ATOM 1747 C CA . LEU A 1 216 ? -2.775 -16.556 15.005 1.00 28.08 216 LEU A CA 1
ATOM 1748 C C . LEU A 1 216 ? -1.892 -17.668 14.426 1.00 28.08 216 LEU A C 1
ATOM 1750 O O . LEU A 1 216 ? -1.856 -17.876 13.216 1.00 28.08 216 LEU A O 1
ATOM 1754 N N . SER A 1 217 ? -1.187 -18.387 15.301 1.00 26.28 217 SER A N 1
ATOM 1755 C CA . SER A 1 217 ? -0.706 -19.734 15.011 1.00 26.28 217 SER A CA 1
ATOM 1756 C C . SER A 1 217 ? -1.844 -20.721 15.280 1.00 26.28 217 SER A C 1
ATOM 1758 O O . SER A 1 217 ? -2.378 -20.814 16.386 1.00 26.28 217 SER A O 1
ATOM 1760 N N . THR A 1 218 ? -2.258 -21.469 14.262 1.00 27.00 218 THR A N 1
ATOM 1761 C CA . THR A 1 218 ? -3.091 -22.655 14.471 1.00 27.00 218 THR A CA 1
ATOM 1762 C C . THR A 1 218 ? -2.188 -23.775 14.971 1.00 27.00 218 THR A C 1
ATOM 1764 O O . THR A 1 218 ? -1.336 -24.268 14.230 1.00 27.00 218 THR A O 1
ATOM 1767 N N . LYS A 1 219 ? -2.358 -24.163 16.239 1.00 27.98 219 LYS A N 1
ATOM 1768 C CA . LYS A 1 219 ? -1.792 -25.397 16.789 1.00 27.98 219 LYS A CA 1
ATOM 1769 C C . LYS A 1 219 ? -2.334 -26.580 15.983 1.00 27.98 219 LYS A C 1
ATOM 1771 O O . LYS A 1 219 ? -3.528 -26.859 16.038 1.00 27.98 219 LYS A O 1
ATOM 1776 N N . ALA A 1 220 ? -1.461 -27.275 15.259 1.00 29.42 220 ALA A N 1
ATOM 1777 C CA . ALA A 1 220 ? -1.721 -28.651 14.866 1.00 29.42 220 ALA A CA 1
ATOM 1778 C C . ALA A 1 220 ? -1.718 -29.487 16.154 1.00 29.42 220 ALA A C 1
ATOM 1780 O O . ALA A 1 220 ? -0.686 -29.620 16.811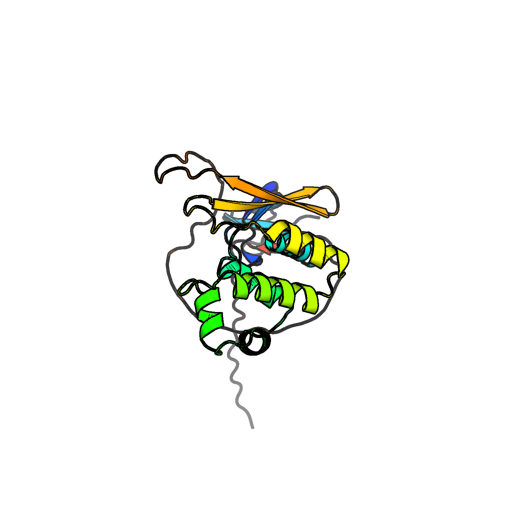 1.00 29.42 220 ALA A O 1
ATOM 1781 N N . GLY A 1 221 ? -2.895 -29.958 16.562 1.00 28.31 221 GLY A N 1
ATOM 1782 C CA . GLY A 1 221 ? -3.025 -30.933 17.632 1.00 28.31 221 GLY A CA 1
ATOM 1783 C C . GLY A 1 221 ? -2.498 -32.278 17.150 1.00 28.31 221 GLY A C 1
ATOM 1784 O O . GLY A 1 221 ? -3.002 -32.848 16.187 1.00 28.31 221 GLY A O 1
ATOM 1785 N N . THR A 1 222 ? -1.473 -32.767 17.831 1.00 33.59 222 THR A N 1
ATOM 1786 C CA . THR A 1 222 ? -1.072 -34.167 17.862 1.00 33.59 222 THR A CA 1
ATOM 1787 C C . THR A 1 222 ? -2.217 -35.015 18.408 1.00 33.59 222 THR A C 1
ATOM 1789 O O . THR A 1 222 ? -2.486 -34.994 19.607 1.00 33.59 222 THR A O 1
ATOM 1792 N N . HIS A 1 223 ? -2.846 -35.813 17.551 1.00 30.72 223 HIS A N 1
ATOM 1793 C CA . HIS A 1 223 ? -3.461 -37.072 17.960 1.00 30.72 223 HIS A CA 1
ATOM 1794 C C . HIS A 1 223 ? -2.852 -38.183 17.115 1.00 30.72 223 HIS A C 1
ATOM 1796 O O . HIS A 1 223 ? -3.212 -38.389 15.960 1.00 30.72 223 HIS A O 1
ATOM 1802 N N . GLY A 1 224 ? -1.875 -38.864 17.715 1.00 26.89 224 GLY A N 1
ATOM 1803 C CA . GLY A 1 224 ? -1.626 -40.253 17.390 1.00 26.89 224 GLY A CA 1
ATOM 1804 C C . GLY A 1 224 ? -2.781 -41.068 17.955 1.00 26.89 224 GLY A C 1
ATOM 1805 O O . GLY A 1 224 ? -3.064 -40.991 19.149 1.00 26.89 224 GLY A O 1
ATOM 1806 N N . ILE A 1 225 ? -3.436 -41.825 17.088 1.00 28.17 225 ILE A N 1
ATOM 1807 C CA . ILE A 1 225 ? -4.193 -43.011 17.458 1.00 28.17 225 ILE A CA 1
ATOM 1808 C C . ILE A 1 225 ? -3.651 -44.095 16.532 1.00 28.17 225 ILE A C 1
ATOM 1810 O O . ILE A 1 225 ? -3.828 -44.030 15.318 1.00 28.17 225 ILE A O 1
ATOM 1814 N N . MET A 1 226 ? -2.893 -45.023 17.116 1.00 28.69 226 MET A N 1
ATOM 1815 C CA . MET A 1 226 ? -2.745 -46.358 16.549 1.00 28.69 226 MET A CA 1
ATOM 1816 C C . MET A 1 226 ? -4.112 -47.033 16.591 1.00 28.69 226 MET A C 1
ATOM 1818 O O . MET A 1 226 ? -4.810 -46.849 17.586 1.00 28.69 226 MET A O 1
ATOM 1822 N N . LEU A 1 227 ? -4.449 -47.812 15.564 1.00 27.50 227 LEU A N 1
ATOM 1823 C CA . LEU A 1 227 ? -4.966 -49.183 15.656 1.00 27.50 227 LEU A CA 1
ATOM 1824 C C . LEU A 1 227 ? -5.327 -49.678 14.241 1.00 27.50 227 LEU A C 1
ATOM 1826 O O . LEU A 1 227 ? -6.084 -49.010 13.542 1.00 27.50 227 LEU A O 1
ATOM 1830 N N . GLU A 1 228 ? -4.750 -50.845 13.927 1.00 32.34 228 GLU A N 1
ATOM 1831 C CA . GLU A 1 228 ? -5.102 -51.868 12.915 1.00 32.34 228 GLU A CA 1
ATOM 1832 C C . GLU A 1 228 ? -4.976 -51.550 11.414 1.00 32.34 228 GLU A C 1
ATOM 1834 O O . GLU A 1 228 ? -5.747 -50.741 10.858 1.00 32.34 228 GLU A O 1
#

Foldseek 3Di:
DFDADPPPRDTWDKDFAKDQCCVLVDRQEMEHRWIKTADPVLWIKTFDAPVLQVLVLVLLQLLLDLAFDALSNLVSLCVNLPHDLQVLCVQLVHDSVVSVCRNVRVDPDDPVSSLSSSVVSCVSVVPDPVSNVVSVVSRPPSDNPDPQWDWHWYWYDDDRGTDIHTDTDGHDDPPDDPDPPPPSDDDPDDDDDDDDDDDDDDDNDDTDIGIPPDPDDDDPDDDDDDDD

Radius of gyration: 20.37 Å; chains: 1; bounding box: 43×70×51 Å

Sequence (228 aa):
MMIKCSECGKSMQRKVGKYKYLESGLNNVFLENVDLYQCACGTSYASIFRVPRLNELIAKTILKKRALLSGKEIRFLRKHVHVSSRDFAKMLHIDKTTLPKWEGGSQRQSKPHDLLIRKTYMTLKGIRVNEQKRILYILKDVQLAEPDVIHLIRATRQEEDYIVEWKLMPGVYPGSFDYAWVSPYQPPSALLSTHRFATSQSHIESGVIFSSQKVLSTKAGTHGIMLE